Protein AF-0000000084460510 (afdb_homodimer)

Nearest PDB structures (foldseek):
  2a9s-assembly1_B  TM=9.096E-01  e=7.540E-16  Agrobacterium fabrum str. C58
  5kvk-assembly1_A-2  TM=9.241E-01  e=3.778E-15  Klebsiella pneumoniae 700603
  5v01-assembly1_B  TM=9.069E-01  e=2.448E-15  Klebsiella pneumoniae subsp. pneumoniae MGH 78578
  6mr3-assembly1_B-3  TM=9.399E-01  e=1.657E-13  Streptococcus mutans UA159
  6mr3-assembly2_C-2  TM=9.382E-01  e=2.259E-13  Streptococcus mutans UA159

Sequence (332 aa):
MNRIRDVLAYLKEHKLVLTTAESCTAGRIIHLLSKISGSGTCLDVGYVVYSEAAKKRLLGVKQKTIAYCGLTSEEVAREMVWGALRQSAANVVVATTGVAGPGAMDGIPQGTICFAWGFRMDKTPVIYSQTRHFPGNRSGVQTRGAEYALVHIPPFHQRCLHERSAMNRIRDVLAYLKEHKLVLTTAESCTAGRIIHLLSKISGSGTCLDVGYVVYSEAAKKRLLGVKQKTIAYCGLTSEEVAREMVWGALRQSAANVVVATTGVAGPGAMDGIPQGTICFAWGFRMDKTPVIYSQTRHFPGNRSGVQTRGAEYALVHIPPFHQRCLHERSA

Solvent-accessible surface area (backbone atoms only — not comparable to full-atom values): 16391 Å² total; per-residue (Å²): 132,61,62,65,57,54,39,52,51,50,30,60,75,68,72,37,25,36,27,39,32,22,26,50,35,26,23,41,43,58,26,62,50,59,61,40,77,80,35,62,83,31,38,38,37,30,42,19,32,57,26,74,68,38,33,31,72,71,21,59,36,51,67,67,53,35,71,73,58,32,75,60,21,44,69,47,10,43,34,33,24,52,23,48,48,72,73,42,91,37,40,29,27,40,13,36,21,38,30,33,42,81,57,61,52,96,84,39,54,49,16,33,35,13,25,15,40,28,34,61,46,97,85,60,68,48,74,49,68,47,77,48,77,37,80,70,54,33,58,49,18,21,51,53,49,24,50,51,59,50,61,46,44,61,62,52,51,52,48,51,53,52,60,64,74,93,132,61,63,66,58,54,40,53,51,48,31,60,74,68,70,36,27,35,26,37,33,22,26,49,37,26,24,42,44,59,26,62,50,59,61,38,79,78,36,63,84,32,38,37,38,29,42,17,33,57,25,72,68,37,33,32,73,71,21,59,36,50,68,66,53,35,72,74,58,33,74,59,20,44,71,46,11,43,34,34,24,52,24,48,47,72,73,42,91,39,40,30,29,42,15,36,20,40,30,33,40,82,56,60,53,96,83,37,54,47,16,34,35,13,26,16,41,29,35,60,48,96,87,58,68,48,73,49,69,47,76,50,78,35,81,71,54,34,57,49,19,22,51,53,50,24,51,52,60,50,61,45,44,62,62,53,51,52,48,51,52,51,60,64,74,93

InterPro domains:
  IPR008136 CinA, C-terminal [PF02464] (6-152)
  IPR008136 CinA, C-terminal [TIGR00199] (9-153)
  IPR036653 CinA-like, C-terminal [G3DSA:3.90.950.20] (2-154)
  IPR036653 CinA-like, C-terminal [SSF142433] (3-155)

Structure (mmCIF, N/CA/C/O backbone):
data_AF-0000000084460510-model_v1
#
loop_
_entity.id
_entity.type
_entity.pdbx_description
1 polymer 'CinA-like competence damage protein'
#
loop_
_atom_site.group_PDB
_atom_site.id
_atom_site.type_symbol
_atom_site.label_atom_id
_atom_site.label_alt_id
_atom_site.label_comp_id
_atom_site.label_asym_id
_atom_site.label_entity_id
_atom_site.label_seq_id
_atom_site.pdbx_PDB_ins_code
_atom_site.Cartn_x
_atom_site.Cartn_y
_atom_site.Cartn_z
_atom_site.occupancy
_atom_site.B_iso_or_equiv
_atom_site.auth_seq_id
_atom_site.auth_comp_id
_atom_site.auth_asym_id
_atom_site.auth_atom_id
_atom_site.pdbx_PDB_model_num
ATOM 1 N N . MET A 1 1 ? -9.664 -6.52 -24.25 1 48.19 1 MET A N 1
ATOM 2 C CA . MET A 1 1 ? -9.961 -6.965 -22.891 1 48.19 1 MET A CA 1
ATOM 3 C C . MET A 1 1 ? -8.859 -6.551 -21.922 1 48.19 1 MET A C 1
ATOM 5 O O . MET A 1 1 ? -7.676 -6.668 -22.234 1 48.19 1 MET A O 1
ATOM 9 N N . ASN A 1 2 ? -9.094 -5.625 -20.875 1 83.06 2 ASN A N 1
ATOM 10 C CA . ASN A 1 2 ? -8.07 -5.141 -19.953 1 83.06 2 ASN A CA 1
ATOM 11 C C . ASN A 1 2 ? -7.602 -6.238 -19.016 1 83.06 2 ASN A C 1
ATOM 13 O O . ASN A 1 2 ? -8.406 -6.848 -18.312 1 83.06 2 ASN A O 1
ATOM 17 N N . ARG A 1 3 ? -6.496 -6.719 -19.297 1 92.62 3 ARG A N 1
ATOM 18 C CA . ARG A 1 3 ? -5.883 -7.859 -18.609 1 92.62 3 ARG A CA 1
ATOM 19 C C . ARG A 1 3 ? -6.125 -7.793 -17.109 1 92.62 3 ARG A C 1
ATOM 21 O O . ARG A 1 3 ? -6.359 -8.82 -16.469 1 92.62 3 ARG A O 1
ATOM 28 N N . ILE A 1 4 ? -6.16 -6.746 -16.594 1 96.06 4 ILE A N 1
ATOM 29 C CA . ILE A 1 4 ? -6.359 -6.598 -15.164 1 96.06 4 ILE A CA 1
ATOM 30 C C . ILE A 1 4 ? -7.816 -6.891 -14.812 1 96.06 4 ILE A C 1
ATOM 32 O O . ILE A 1 4 ? -8.102 -7.48 -13.766 1 96.06 4 ILE A O 1
ATOM 36 N N . ARG A 1 5 ? -8.75 -6.504 -15.664 1 96.25 5 ARG A N 1
ATOM 37 C CA . ARG A 1 5 ? -10.164 -6.816 -15.461 1 96.25 5 ARG A CA 1
ATOM 38 C C . ARG A 1 5 ? -10.398 -8.32 -15.484 1 96.25 5 ARG A C 1
ATOM 40 O O . ARG A 1 5 ? -11.234 -8.836 -14.742 1 96.25 5 ARG A O 1
ATOM 47 N N . ASP A 1 6 ? -9.672 -8.914 -16.391 1 97.31 6 ASP A N 1
ATOM 48 C CA . ASP A 1 6 ? -9.773 -10.375 -16.453 1 97.31 6 ASP A CA 1
ATOM 49 C C . ASP A 1 6 ? -9.281 -11.016 -15.164 1 97.31 6 ASP A C 1
ATOM 51 O O . ASP A 1 6 ? -9.828 -12.023 -14.719 1 97.31 6 ASP A O 1
ATOM 55 N N . VAL A 1 7 ? -8.219 -10.469 -14.586 1 98.19 7 VAL A N 1
ATOM 56 C CA . VAL A 1 7 ? -7.695 -10.969 -13.32 1 98.19 7 VAL A CA 1
ATOM 57 C C . VAL A 1 7 ? -8.75 -10.812 -12.227 1 98.19 7 VAL A C 1
ATOM 59 O O . VAL A 1 7 ? -9 -11.734 -11.453 1 98.19 7 VAL A O 1
ATOM 62 N N . LEU A 1 8 ? -9.383 -9.656 -12.172 1 97.44 8 LEU A N 1
ATOM 63 C CA . LEU A 1 8 ? -10.422 -9.422 -11.172 1 97.44 8 LEU A CA 1
ATOM 64 C C . LEU A 1 8 ? -11.562 -10.414 -11.336 1 97.44 8 LEU A C 1
ATOM 66 O O . LEU A 1 8 ? -12.07 -10.953 -10.344 1 97.44 8 LEU A O 1
ATOM 70 N N . ALA A 1 9 ? -12 -10.617 -12.602 1 97.5 9 ALA A N 1
ATOM 71 C CA . ALA A 1 9 ? -13.062 -11.586 -12.867 1 97.5 9 ALA A CA 1
ATOM 72 C C . ALA A 1 9 ? -12.68 -12.977 -12.367 1 97.5 9 ALA A C 1
ATOM 74 O O . ALA A 1 9 ? -13.516 -13.688 -11.797 1 97.5 9 ALA A O 1
ATOM 75 N N . TYR A 1 10 ? -11.484 -13.352 -12.594 1 98.25 10 TYR A N 1
ATOM 76 C CA . TYR A 1 10 ? -10.992 -14.648 -12.141 1 98.25 10 TYR A CA 1
ATOM 77 C C . TYR A 1 10 ? -11.016 -14.742 -10.617 1 98.25 10 TYR A C 1
ATOM 79 O O . TYR A 1 10 ? -11.43 -15.758 -10.062 1 98.25 10 TYR A O 1
ATOM 87 N N . LEU A 1 11 ? -10.492 -13.68 -9.883 1 98.06 11 LEU A N 1
ATOM 88 C CA . LEU A 1 11 ? -10.5 -13.648 -8.43 1 98.06 11 LEU A CA 1
ATOM 89 C C . LEU A 1 11 ? -11.914 -13.836 -7.891 1 98.06 11 LEU A C 1
ATOM 91 O O . LEU A 1 11 ? 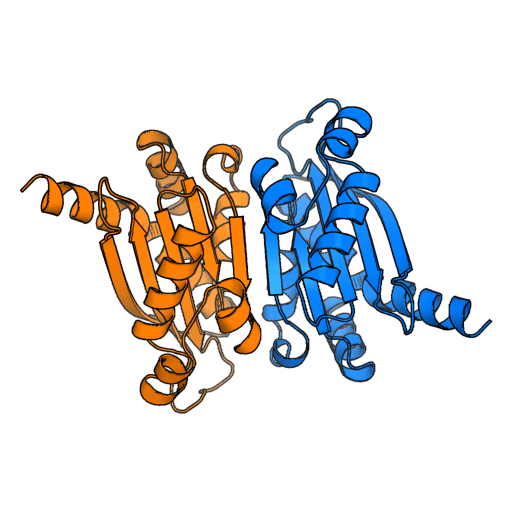-12.133 -14.609 -6.957 1 98.06 11 LEU A O 1
ATOM 95 N N . LYS A 1 12 ? -12.844 -13.172 -8.5 1 97.5 12 LYS A N 1
ATOM 96 C CA . LYS A 1 12 ? -14.234 -13.258 -8.078 1 97.5 12 LYS A CA 1
ATOM 97 C C . LYS A 1 12 ? -14.789 -14.664 -8.305 1 97.5 12 LYS A C 1
ATOM 99 O O . LYS A 1 12 ? -15.406 -15.242 -7.406 1 97.5 12 LYS A O 1
ATOM 104 N N . GLU A 1 13 ? -14.57 -15.117 -9.461 1 97.62 13 GLU A N 1
ATOM 105 C CA . GLU A 1 13 ? -15.078 -16.422 -9.852 1 97.62 13 GLU A CA 1
ATOM 106 C C . GLU A 1 13 ? -14.586 -17.516 -8.898 1 97.62 13 GLU A C 1
ATOM 108 O O . GLU A 1 13 ? -15.32 -18.453 -8.586 1 97.62 13 GLU A O 1
ATOM 113 N N . HIS A 1 14 ? -13.383 -17.391 -8.453 1 97.12 14 HIS A N 1
ATOM 114 C CA . HIS A 1 14 ? -12.773 -18.453 -7.66 1 97.12 14 HIS A CA 1
ATOM 115 C C . HIS A 1 14 ? -12.734 -18.094 -6.18 1 97.12 14 HIS A C 1
ATOM 117 O O . HIS A 1 14 ? -12.062 -18.75 -5.387 1 97.12 14 HIS A O 1
ATOM 123 N N . LYS A 1 15 ? -13.367 -16.953 -5.773 1 96.31 15 LYS A N 1
ATOM 124 C CA . LYS A 1 15 ? -13.5 -16.5 -4.395 1 96.31 15 LYS A CA 1
ATOM 125 C C . LYS A 1 15 ? -12.141 -16.281 -3.748 1 96.31 15 LYS A C 1
ATOM 127 O O . LYS A 1 15 ? -11.906 -16.734 -2.621 1 96.31 15 LYS A O 1
ATOM 132 N N . LEU A 1 16 ? -11.281 -15.766 -4.578 1 97 16 LEU A N 1
ATOM 133 C CA . LEU A 1 16 ? -9.953 -15.445 -4.082 1 97 16 LEU A CA 1
ATOM 134 C C . LEU A 1 16 ? -9.922 -14.039 -3.482 1 97 16 LEU A C 1
ATOM 136 O O . LEU A 1 16 ? -10.484 -13.102 -4.062 1 97 16 LEU A O 1
ATOM 140 N N . VAL A 1 17 ? -9.359 -13.953 -2.314 1 97 17 VAL A N 1
ATOM 141 C CA . VAL A 1 17 ? -9.125 -12.68 -1.647 1 97 17 VAL A CA 1
ATOM 142 C C . VAL A 1 17 ? -7.625 -12.383 -1.62 1 97 17 VAL A C 1
ATOM 144 O O . VAL A 1 17 ? -6.844 -13.133 -1.034 1 97 17 VAL A O 1
ATOM 147 N N . LEU A 1 18 ? -7.332 -11.219 -2.186 1 97.81 18 LEU A N 1
ATOM 148 C CA . LEU A 1 18 ? -5.934 -10.922 -2.475 1 97.81 18 LEU A CA 1
ATOM 149 C C . LEU A 1 18 ? -5.348 -9.992 -1.413 1 97.81 18 LEU A C 1
ATOM 151 O O . LEU A 1 18 ? -5.973 -9 -1.031 1 97.81 18 LEU A O 1
ATOM 155 N N . THR A 1 19 ? -4.234 -10.383 -0.93 1 98 19 THR A N 1
ATOM 156 C CA . THR A 1 19 ? -3.309 -9.508 -0.224 1 98 19 THR A CA 1
ATOM 157 C C . THR A 1 19 ? -2.021 -9.32 -1.022 1 98 19 THR A C 1
ATOM 159 O O . THR A 1 19 ? -1.532 -10.266 -1.646 1 98 19 THR A O 1
ATOM 162 N N . THR A 1 20 ? -1.499 -8.102 -1.029 1 98.44 20 THR A N 1
ATOM 163 C CA . THR A 1 20 ? -0.235 -7.848 -1.713 1 98.44 20 THR A CA 1
ATOM 164 C C . THR A 1 20 ? 0.861 -7.5 -0.71 1 98.44 20 THR A C 1
ATOM 166 O O . THR A 1 20 ? 0.586 -6.918 0.341 1 98.44 20 THR A O 1
ATOM 169 N N . ALA A 1 21 ? 2.029 -7.934 -0.996 1 98.62 21 ALA A N 1
ATOM 170 C CA . ALA A 1 21 ? 3.258 -7.535 -0.312 1 98.62 21 ALA A CA 1
ATOM 171 C C . ALA A 1 21 ? 4.238 -6.879 -1.281 1 98.62 21 ALA A C 1
ATOM 173 O O . ALA A 1 21 ? 4.945 -7.566 -2.02 1 98.62 21 ALA A O 1
ATOM 174 N N . GLU A 1 22 ? 4.301 -5.586 -1.217 1 98.56 22 GLU A N 1
ATOM 175 C CA . GLU A 1 22 ? 4.996 -4.836 -2.258 1 98.56 22 GLU A CA 1
ATOM 176 C C . GLU A 1 22 ? 6.195 -4.082 -1.688 1 98.56 22 GLU A C 1
ATOM 178 O O . GLU A 1 22 ? 6.07 -3.375 -0.685 1 98.56 22 GLU A O 1
ATOM 183 N N . SER A 1 23 ? 7.344 -4.219 -2.326 1 97.5 23 SER A N 1
ATOM 184 C CA . SER A 1 23 ? 8.492 -3.361 -2.039 1 97.5 23 SER A CA 1
ATOM 185 C C . SER A 1 23 ? 8.773 -2.408 -3.195 1 97.5 23 SER A C 1
ATOM 187 O O . SER A 1 23 ? 8.211 -1.309 -3.25 1 97.5 23 SER A O 1
ATOM 189 N N . CYS A 1 24 ? 9.227 -2.902 -4.332 1 95.94 24 CYS A N 1
ATOM 190 C CA . CYS A 1 24 ? 9.656 -2.064 -5.445 1 95.94 24 CYS A CA 1
ATOM 191 C C . CYS A 1 24 ? 8.461 -1.511 -6.207 1 95.94 24 CYS A C 1
ATOM 193 O O . CYS A 1 24 ? 8.531 -0.426 -6.789 1 95.94 24 CYS A O 1
ATOM 195 N N . THR A 1 25 ? 7.359 -2.252 -6.246 1 97.62 25 THR A N 1
ATOM 196 C CA . THR A 1 25 ? 6.168 -1.771 -6.938 1 97.62 25 THR A CA 1
ATOM 197 C C . THR A 1 25 ? 5.43 -0.74 -6.09 1 97.62 25 THR A C 1
ATOM 199 O O . THR A 1 25 ? 4.641 0.052 -6.609 1 97.62 25 THR A O 1
ATOM 202 N N . ALA A 1 26 ? 5.633 -0.791 -4.84 1 97.25 26 ALA A N 1
ATOM 203 C CA . ALA A 1 26 ? 5.281 0.257 -3.885 1 97.25 26 ALA A CA 1
ATOM 204 C C . ALA A 1 26 ? 3.811 0.646 -4.012 1 97.25 26 ALA A C 1
ATOM 206 O O . ALA A 1 26 ? 3.486 1.822 -4.188 1 97.25 26 ALA A O 1
ATOM 207 N N . GLY A 1 27 ? 2.916 -0.329 -3.848 1 97.94 27 GLY A N 1
ATOM 208 C CA . GLY A 1 27 ? 1.489 -0.05 -3.797 1 97.94 27 GLY A CA 1
ATOM 209 C C . GLY A 1 27 ? 0.822 -0.1 -5.156 1 97.94 27 GLY A C 1
ATOM 210 O O . GLY A 1 27 ? -0.407 -0.074 -5.254 1 97.94 27 GLY A O 1
ATOM 211 N N . ARG A 1 28 ? 1.592 -0.236 -6.238 1 97.94 28 ARG A N 1
ATOM 212 C CA . ARG A 1 28 ? 1.053 -0.183 -7.594 1 97.94 28 ARG A CA 1
ATOM 213 C C . ARG A 1 28 ? 0.18 -1.399 -7.883 1 97.94 28 ARG A C 1
ATOM 215 O O . ARG A 1 28 ? -0.807 -1.302 -8.617 1 97.94 28 ARG A O 1
ATOM 222 N N . ILE A 1 29 ? 0.484 -2.537 -7.355 1 98.38 29 ILE A N 1
ATOM 223 C CA . ILE A 1 29 ? -0.277 -3.754 -7.621 1 98.38 29 ILE A CA 1
ATOM 224 C C . ILE A 1 29 ? -1.698 -3.6 -7.086 1 98.38 29 ILE A C 1
ATOM 226 O O . ILE A 1 29 ? -2.668 -3.684 -7.844 1 98.38 29 ILE A O 1
ATOM 230 N N . ILE A 1 30 ? -1.78 -3.336 -5.809 1 97.75 30 ILE A N 1
ATOM 231 C CA . ILE A 1 30 ? -3.098 -3.256 -5.188 1 97.75 30 ILE A CA 1
ATOM 232 C C . ILE A 1 30 ? -3.875 -2.08 -5.777 1 97.75 30 ILE A C 1
ATOM 234 O O . ILE A 1 30 ? -5.094 -2.16 -5.953 1 97.75 30 ILE A O 1
ATOM 238 N N . HIS A 1 31 ? -3.18 -1.039 -6.113 1 97.44 31 HIS A N 1
ATOM 239 C CA . HIS A 1 31 ? -3.834 0.13 -6.688 1 97.44 31 HIS A CA 1
ATOM 240 C C . HIS A 1 31 ? -4.445 -0.194 -8.047 1 97.44 31 HIS A C 1
ATOM 242 O O . HIS A 1 31 ? -5.551 0.256 -8.359 1 97.44 31 HIS A O 1
ATOM 248 N N . LEU A 1 32 ? -3.729 -0.915 -8.875 1 96.69 32 LEU A N 1
ATOM 249 C CA . LEU A 1 32 ? -4.219 -1.271 -10.203 1 96.69 32 LEU A CA 1
ATOM 250 C C . LEU A 1 32 ? -5.551 -2.004 -10.109 1 96.69 32 LEU A C 1
ATOM 252 O O . LEU A 1 32 ? -6.465 -1.74 -10.898 1 96.69 32 LEU A O 1
ATOM 256 N N . LEU A 1 33 ? -5.668 -2.879 -9.211 1 95.94 33 LEU A N 1
ATOM 257 C CA . LEU A 1 33 ? -6.922 -3.609 -9.047 1 95.94 33 LEU A CA 1
ATOM 258 C C . LEU A 1 33 ? -8 -2.707 -8.461 1 95.94 33 LEU A C 1
ATOM 260 O O . LEU A 1 33 ? -9.164 -2.785 -8.859 1 95.94 33 LEU A O 1
ATOM 264 N N . SER A 1 34 ? -7.609 -1.878 -7.52 1 95 34 SER A N 1
ATOM 265 C CA . SER A 1 34 ? -8.555 -1.024 -6.809 1 95 34 SER A CA 1
ATOM 266 C C . SER A 1 34 ? -9.219 -0.027 -7.754 1 95 34 SER A C 1
ATOM 268 O O . SER A 1 34 ? -10.281 0.508 -7.449 1 95 34 SER A O 1
ATOM 270 N N . LYS A 1 35 ? -8.578 0.262 -8.859 1 94.38 35 LYS A N 1
ATOM 271 C CA . LYS A 1 35 ? -9.125 1.192 -9.844 1 94.38 35 LYS A CA 1
ATOM 272 C C . LYS A 1 35 ? -10.406 0.643 -10.469 1 94.38 35 LYS A C 1
ATOM 274 O O . LYS A 1 35 ? -11.18 1.391 -11.07 1 94.38 35 LYS A O 1
ATOM 279 N N . ILE A 1 36 ? -10.539 -0.628 -10.383 1 93.56 36 ILE A N 1
ATOM 280 C CA . ILE A 1 36 ? -11.695 -1.273 -11 1 93.56 36 ILE A CA 1
ATOM 281 C C . ILE A 1 36 ? -12.836 -1.368 -9.984 1 93.56 36 ILE A C 1
ATOM 283 O O . ILE A 1 36 ? -12.664 -1.935 -8.906 1 93.56 36 ILE A O 1
ATOM 287 N N . SER A 1 37 ? -13.977 -0.878 -10.406 1 89.12 37 SER A N 1
ATOM 288 C CA . SER A 1 37 ? -15.148 -0.951 -9.539 1 89.12 37 SER A CA 1
ATOM 289 C C . SER A 1 37 ? -15.492 -2.396 -9.203 1 89.12 37 SER A C 1
ATOM 291 O O . SER A 1 37 ? -15.445 -3.273 -10.062 1 89.12 37 SER A O 1
ATOM 293 N N . GLY A 1 38 ? -15.773 -2.605 -7.891 1 88.19 38 GLY A N 1
ATOM 294 C CA . GLY A 1 38 ? -16.156 -3.941 -7.465 1 88.19 38 GLY A CA 1
ATOM 295 C C . GLY A 1 38 ? -14.992 -4.762 -6.945 1 88.19 38 GLY A C 1
ATOM 296 O O . GLY A 1 38 ? -15.18 -5.887 -6.48 1 88.19 38 GLY A O 1
ATOM 297 N N . SER A 1 39 ? -13.797 -4.223 -6.973 1 92.56 39 SER A N 1
ATOM 298 C CA . SER A 1 39 ? -12.609 -4.949 -6.547 1 92.56 39 SER A CA 1
ATOM 299 C C . SER A 1 39 ? -12.578 -5.117 -5.031 1 92.56 39 SER A C 1
ATOM 301 O O . SER A 1 39 ? -11.805 -5.926 -4.508 1 92.56 39 SER A O 1
ATOM 303 N N . GLY A 1 40 ? -13.352 -4.461 -4.332 1 89.62 40 GLY A N 1
ATOM 304 C CA . GLY A 1 40 ? -13.328 -4.445 -2.879 1 89.62 40 GLY A CA 1
ATOM 305 C C . GLY A 1 40 ? -13.555 -5.812 -2.26 1 89.62 40 GLY A C 1
ATOM 306 O O . GLY A 1 40 ? -13 -6.125 -1.204 1 89.62 40 GLY A O 1
ATOM 307 N N . THR A 1 41 ? -14.344 -6.613 -2.895 1 90 41 THR A N 1
ATOM 308 C CA . THR A 1 41 ? -14.672 -7.926 -2.352 1 90 41 THR A CA 1
ATOM 309 C C . THR A 1 41 ? -13.484 -8.875 -2.475 1 90 41 THR A C 1
ATOM 311 O O . THR A 1 41 ? -13.461 -9.93 -1.837 1 90 41 THR A O 1
ATOM 314 N N . CYS A 1 42 ? -12.5 -8.453 -3.281 1 95.38 42 CYS A N 1
ATOM 315 C CA . CYS A 1 42 ? -11.398 -9.367 -3.561 1 95.38 42 CYS A CA 1
ATOM 316 C C . CYS A 1 42 ? -10.102 -8.859 -2.938 1 95.38 42 CYS A C 1
ATOM 318 O O . CYS A 1 42 ? -9.055 -9.484 -3.084 1 95.38 42 CYS A O 1
ATOM 320 N N . LEU A 1 43 ? -10.188 -7.75 -2.281 1 95.75 43 LEU A N 1
ATOM 321 C CA . LEU A 1 43 ? -8.984 -7.164 -1.708 1 95.75 43 LEU A CA 1
ATOM 322 C C . LEU A 1 43 ? -9.07 -7.125 -0.186 1 95.75 43 LEU A C 1
ATOM 324 O O . LEU A 1 43 ? -10.102 -6.75 0.374 1 95.75 43 LEU A O 1
ATOM 328 N N . ASP A 1 44 ? -8.031 -7.555 0.422 1 94.88 44 ASP A N 1
ATOM 329 C CA . ASP A 1 44 ? -7.945 -7.473 1.877 1 94.88 44 ASP A CA 1
ATOM 330 C C . ASP A 1 44 ? -6.973 -6.379 2.312 1 94.88 44 ASP A C 1
ATOM 332 O O . ASP A 1 44 ? -7.391 -5.266 2.633 1 94.88 44 ASP A O 1
ATOM 336 N N . VAL A 1 45 ? -5.715 -6.676 2.111 1 96.25 45 VAL A N 1
ATOM 337 C CA . VAL A 1 45 ? -4.699 -5.734 2.568 1 96.25 45 VAL A CA 1
ATOM 338 C C . VAL A 1 45 ? -3.559 -5.672 1.553 1 96.25 45 VAL A C 1
ATOM 340 O O . VAL A 1 45 ? -3.33 -6.629 0.808 1 96.25 45 VAL A O 1
ATOM 343 N N . GLY A 1 46 ? -2.979 -4.492 1.457 1 97.06 46 GLY A N 1
ATOM 344 C CA . GLY A 1 46 ? -1.688 -4.32 0.812 1 97.06 46 GLY A CA 1
ATOM 345 C C . GLY A 1 46 ? -0.601 -3.857 1.765 1 97.06 46 GLY A C 1
ATOM 346 O O . GLY A 1 46 ? -0.721 -2.799 2.385 1 97.06 46 GLY A O 1
ATOM 347 N N . TYR A 1 47 ? 0.409 -4.641 1.896 1 97.5 47 TYR A N 1
ATOM 348 C CA . TYR A 1 47 ? 1.6 -4.254 2.643 1 97.5 47 TYR A CA 1
ATOM 349 C C . TYR A 1 47 ? 2.65 -3.648 1.718 1 97.5 47 TYR A C 1
ATOM 351 O O . TYR A 1 47 ? 3.305 -4.367 0.96 1 97.5 47 TYR A O 1
ATOM 359 N N . VAL A 1 48 ? 2.809 -2.389 1.843 1 97.5 48 VAL A N 1
ATOM 360 C CA . VAL A 1 48 ? 3.924 -1.779 1.126 1 97.5 48 VAL A CA 1
ATOM 361 C C . VAL A 1 48 ? 5.129 -1.657 2.053 1 97.5 48 VAL A C 1
ATOM 363 O O . VAL A 1 48 ? 5.262 -0.673 2.785 1 97.5 48 VAL A O 1
ATOM 366 N N . VAL A 1 49 ? 5.98 -2.613 2.012 1 96.69 49 VAL A N 1
ATOM 367 C CA . VAL A 1 49 ? 7.141 -2.688 2.896 1 96.69 49 VAL A CA 1
ATOM 368 C C . VAL A 1 49 ? 8.375 -2.143 2.178 1 96.69 49 VAL A C 1
ATOM 370 O O . VAL A 1 49 ? 9.258 -2.906 1.778 1 96.69 49 VAL A O 1
ATOM 373 N N . TYR A 1 50 ? 8.57 -0.881 2.203 1 90.19 50 TYR A N 1
ATOM 374 C CA . TYR A 1 50 ? 9.562 -0.214 1.368 1 90.19 50 TYR A CA 1
ATOM 375 C C . TYR A 1 50 ? 10.945 -0.26 2.016 1 90.19 50 TYR A C 1
ATOM 377 O O . TYR A 1 50 ? 11.961 -0.1 1.337 1 90.19 50 TYR A O 1
ATOM 385 N N . SER A 1 51 ? 11.016 -0.499 3.268 1 90 51 SER A N 1
ATOM 386 C CA . SER A 1 51 ? 12.297 -0.591 3.959 1 90 51 SER A CA 1
ATOM 387 C C . SER A 1 51 ? 12.602 -2.027 4.371 1 90 51 SER A C 1
ATOM 389 O O . SER A 1 51 ? 11.688 -2.832 4.559 1 90 51 SER A O 1
ATOM 391 N N . GLU A 1 52 ? 13.898 -2.248 4.516 1 92.69 52 GLU A N 1
ATOM 392 C CA . GLU A 1 52 ? 14.328 -3.541 5.039 1 92.69 52 GLU A CA 1
ATOM 393 C C . GLU A 1 52 ? 13.734 -3.807 6.414 1 92.69 52 GLU A C 1
ATOM 395 O O . GLU A 1 52 ? 13.281 -4.918 6.699 1 92.69 52 GLU A O 1
ATOM 400 N N . ALA A 1 53 ? 13.758 -2.809 7.227 1 93.38 53 ALA A N 1
ATOM 401 C CA . ALA A 1 53 ? 13.219 -2.922 8.578 1 93.38 53 ALA A CA 1
ATOM 402 C C . ALA A 1 53 ? 11.734 -3.285 8.547 1 93.38 53 ALA A C 1
ATOM 404 O O . ALA A 1 53 ? 11.266 -4.09 9.352 1 93.38 53 ALA A O 1
ATOM 405 N N . ALA A 1 54 ? 11 -2.723 7.664 1 93.94 54 ALA A N 1
ATOM 406 C CA . ALA A 1 54 ? 9.57 -2.996 7.555 1 93.94 54 ALA A CA 1
ATOM 407 C C . ALA A 1 54 ? 9.32 -4.438 7.121 1 93.94 54 ALA A C 1
ATOM 409 O O . ALA A 1 54 ? 8.391 -5.086 7.605 1 93.94 54 ALA A O 1
ATOM 410 N N . LYS A 1 55 ? 10.156 -4.957 6.16 1 96.25 55 LYS A N 1
ATOM 411 C CA . LYS A 1 55 ? 10.016 -6.34 5.707 1 96.25 55 LYS A CA 1
ATOM 412 C C . LYS A 1 55 ? 10.156 -7.312 6.875 1 96.25 55 LYS A C 1
ATOM 414 O O . LYS A 1 55 ? 9.406 -8.281 6.973 1 96.25 55 LYS A O 1
ATOM 419 N N . LYS A 1 56 ? 11.102 -6.996 7.688 1 97 56 LYS A N 1
ATOM 420 C CA . LYS A 1 56 ? 11.367 -7.859 8.836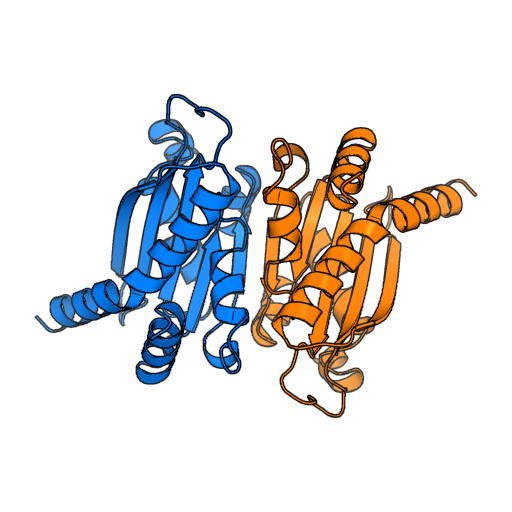 1 97 56 LYS A CA 1
ATOM 421 C C . LYS A 1 56 ? 10.25 -7.734 9.875 1 97 56 LYS A C 1
ATOM 423 O O . LYS A 1 56 ? 9.719 -8.742 10.344 1 97 56 LYS A O 1
ATOM 428 N N . ARG A 1 57 ? 9.898 -6.559 10.188 1 94.44 57 ARG A N 1
ATOM 429 C CA . ARG A 1 57 ? 8.945 -6.277 11.266 1 94.44 57 ARG A CA 1
ATOM 430 C C . ARG A 1 57 ? 7.547 -6.746 10.891 1 94.44 57 ARG A C 1
ATOM 432 O O . ARG A 1 57 ? 6.848 -7.344 11.711 1 94.44 57 ARG A O 1
ATOM 439 N N . LEU A 1 58 ? 7.168 -6.582 9.719 1 94.75 58 LEU A N 1
ATOM 440 C CA . LEU A 1 58 ? 5.766 -6.793 9.367 1 94.75 58 LEU A CA 1
ATOM 441 C C . LEU A 1 58 ? 5.566 -8.164 8.727 1 94.75 58 LEU A C 1
ATOM 443 O O . LEU A 1 58 ? 4.516 -8.789 8.898 1 94.75 58 LEU A O 1
ATOM 447 N N . LEU A 1 59 ? 6.547 -8.555 7.98 1 97.06 59 LEU A N 1
ATOM 448 C CA . LEU A 1 59 ? 6.312 -9.766 7.199 1 97.06 59 LEU A CA 1
ATOM 449 C C . LEU A 1 59 ? 7.203 -10.906 7.676 1 97.06 59 LEU A C 1
ATOM 451 O O . LEU A 1 59 ? 7.09 -12.031 7.188 1 97.06 59 LEU A O 1
ATOM 455 N N . GLY A 1 60 ? 8.094 -10.625 8.594 1 97.75 60 GLY A N 1
ATOM 456 C CA . GLY A 1 60 ? 8.914 -11.672 9.188 1 97.75 60 GLY A CA 1
ATOM 457 C C . GLY A 1 60 ? 10.047 -12.125 8.281 1 97.75 60 GLY A C 1
ATOM 458 O O . GLY A 1 60 ? 10.516 -13.258 8.391 1 97.75 60 GLY A O 1
ATOM 459 N N . VAL A 1 61 ? 10.438 -11.32 7.375 1 98.44 61 VAL A N 1
ATOM 460 C CA . VAL A 1 61 ? 11.586 -11.648 6.539 1 98.44 61 VAL A CA 1
ATOM 461 C C . VAL A 1 61 ? 12.836 -11.797 7.41 1 98.44 61 VAL A C 1
ATOM 463 O O . VAL A 1 61 ? 13.125 -10.93 8.234 1 98.44 61 VAL A O 1
ATOM 466 N N . LYS A 1 62 ? 13.508 -12.836 7.195 1 98.56 62 LYS A N 1
ATOM 467 C CA . LYS A 1 62 ? 14.648 -13.148 8.062 1 98.56 62 LYS A CA 1
ATOM 468 C C . LYS A 1 62 ? 15.883 -12.352 7.652 1 98.56 62 LYS A C 1
ATOM 470 O O . LYS A 1 62 ? 16.188 -12.234 6.465 1 98.56 62 LYS A O 1
ATOM 475 N N . GLN A 1 63 ? 16.562 -11.898 8.672 1 98 63 GLN A N 1
ATOM 476 C CA . GLN A 1 63 ? 17.828 -11.195 8.43 1 98 63 GLN A CA 1
ATOM 477 C C . GLN A 1 63 ? 18.812 -12.086 7.672 1 98 63 GLN A C 1
ATOM 479 O O . GLN A 1 63 ? 19.547 -11.602 6.816 1 98 63 GLN A O 1
ATOM 484 N N . LYS A 1 64 ? 18.875 -13.328 8.094 1 98.31 64 LYS A N 1
ATOM 485 C CA . LYS A 1 64 ? 19.797 -14.273 7.469 1 98.31 64 LYS A CA 1
ATOM 486 C C . LYS A 1 64 ? 19.5 -14.406 5.977 1 98.31 64 LYS A C 1
ATOM 488 O O . LYS A 1 64 ? 20.422 -14.555 5.172 1 98.31 64 LYS A O 1
ATOM 493 N N . THR A 1 65 ? 18.25 -14.422 5.59 1 98.44 65 THR A N 1
ATOM 494 C CA . THR A 1 65 ? 17.859 -14.516 4.184 1 98.44 65 THR A CA 1
ATOM 495 C C . THR A 1 65 ? 18.359 -13.305 3.404 1 98.44 65 THR A C 1
ATOM 497 O O . THR A 1 65 ? 18.906 -13.438 2.311 1 98.44 65 THR A O 1
ATOM 500 N N . ILE A 1 66 ? 18.172 -12.141 3.955 1 97.5 66 ILE A N 1
ATOM 501 C CA . ILE A 1 66 ? 18.625 -10.906 3.312 1 97.5 66 ILE A CA 1
ATOM 502 C C . ILE A 1 66 ? 20.156 -10.922 3.186 1 97.5 66 ILE A C 1
ATOM 504 O O . ILE A 1 66 ? 20.703 -10.57 2.139 1 97.5 66 ILE A O 1
ATOM 508 N N . ALA A 1 67 ? 20.781 -11.352 4.258 1 97.12 67 ALA A N 1
ATOM 509 C CA . ALA A 1 67 ? 22.234 -11.367 4.281 1 97.12 67 ALA A CA 1
ATOM 510 C C . ALA A 1 67 ? 22.797 -12.312 3.225 1 97.12 67 ALA A C 1
ATOM 512 O O . ALA A 1 67 ? 23.781 -12 2.562 1 97.12 67 ALA A O 1
ATOM 513 N N . TYR A 1 68 ? 22.172 -13.422 3.037 1 97.81 68 TYR A N 1
ATOM 514 C CA . TYR A 1 68 ? 22.719 -14.469 2.184 1 97.81 68 TYR A CA 1
ATOM 515 C C . TYR A 1 68 ? 22.234 -14.32 0.749 1 97.81 68 TYR A C 1
ATOM 517 O O . TYR A 1 68 ? 22.984 -14.57 -0.198 1 97.81 68 TYR A O 1
ATOM 525 N N . CYS A 1 69 ? 21.016 -13.906 0.553 1 97.94 69 CYS A N 1
ATOM 526 C CA . CYS A 1 69 ? 20.406 -13.938 -0.775 1 97.94 69 CYS A CA 1
ATOM 527 C C . CYS A 1 69 ? 20.266 -12.523 -1.34 1 97.94 69 CYS A C 1
ATOM 529 O O . CYS A 1 69 ? 20.062 -12.352 -2.541 1 97.94 69 CYS A O 1
ATOM 531 N N . GLY A 1 70 ? 20.406 -11.492 -0.411 1 96.44 70 GLY A N 1
ATOM 532 C CA . GLY A 1 70 ? 20.172 -10.125 -0.838 1 96.44 70 GLY A CA 1
ATOM 533 C C . GLY A 1 70 ? 18.719 -9.711 -0.722 1 96.44 70 GLY A C 1
ATOM 534 O O . GLY A 1 70 ? 17.828 -10.562 -0.734 1 96.44 70 GLY A O 1
ATOM 535 N N . LEU A 1 71 ? 18.516 -8.414 -0.746 1 95.44 71 LEU A N 1
ATOM 536 C CA . LEU A 1 71 ? 17.172 -7.855 -0.599 1 95.44 71 LEU A CA 1
ATOM 537 C C . LEU A 1 71 ? 16.312 -8.18 -1.812 1 95.44 71 LEU A C 1
ATOM 539 O O . LEU A 1 71 ? 15.094 -8.352 -1.688 1 95.44 71 LEU A O 1
ATOM 543 N N . THR A 1 72 ? 16.938 -8.18 -2.959 1 97.44 72 THR A N 1
ATOM 544 C CA . THR A 1 72 ? 16.281 -8.531 -4.211 1 97.44 72 THR A CA 1
ATOM 545 C C . THR A 1 72 ? 16.547 -9.984 -4.574 1 97.44 72 THR A C 1
ATOM 547 O O . THR A 1 72 ? 17.516 -10.289 -5.273 1 97.44 72 THR A O 1
ATOM 550 N N . SER A 1 73 ? 15.664 -10.828 -4.121 1 98.5 73 SER A N 1
ATOM 551 C CA . SER A 1 73 ? 15.781 -12.258 -4.363 1 98.5 73 SER A CA 1
ATOM 552 C C . SER A 1 73 ? 14.422 -12.953 -4.277 1 98.5 73 SER A C 1
ATOM 554 O O . SER A 1 73 ? 13.492 -12.43 -3.656 1 98.5 73 SER A O 1
ATOM 556 N N . GLU A 1 74 ? 14.359 -14.078 -4.918 1 98.81 74 GLU A N 1
ATOM 557 C CA . GLU A 1 74 ? 13.141 -14.875 -4.824 1 98.81 74 GLU A CA 1
ATOM 558 C C . GLU A 1 74 ? 12.914 -15.367 -3.396 1 98.81 74 GLU A C 1
ATOM 560 O O . GLU A 1 74 ? 11.766 -15.492 -2.951 1 98.81 74 GLU A O 1
ATOM 565 N N . GLU A 1 75 ? 14 -15.68 -2.662 1 98.81 75 GLU A N 1
ATOM 566 C CA . GLU A 1 75 ? 13.898 -16.125 -1.275 1 98.81 75 GLU A CA 1
ATOM 567 C C . GLU A 1 75 ? 13.227 -15.07 -0.403 1 98.81 75 GLU A C 1
ATOM 569 O O . GLU A 1 75 ? 12.352 -15.391 0.402 1 98.81 75 GLU A O 1
ATOM 574 N N . VAL A 1 76 ? 13.594 -13.828 -0.611 1 98.75 76 VAL A N 1
ATOM 575 C CA . VAL A 1 76 ? 12.992 -12.734 0.136 1 98.75 76 VAL A CA 1
ATOM 576 C C . VAL A 1 76 ? 11.523 -12.578 -0.26 1 98.75 76 VAL A C 1
ATOM 578 O O . VAL A 1 76 ? 10.656 -12.445 0.603 1 98.75 76 VAL A O 1
ATOM 581 N N . ALA A 1 77 ? 11.258 -12.664 -1.521 1 98.81 77 ALA A N 1
ATOM 582 C CA . ALA A 1 77 ? 9.875 -12.562 -1.989 1 98.81 77 ALA A CA 1
ATOM 583 C C . ALA A 1 77 ? 9.008 -13.664 -1.385 1 98.81 77 ALA A C 1
ATOM 585 O O . ALA A 1 77 ? 7.871 -13.414 -0.981 1 98.81 77 ALA A O 1
ATOM 586 N N . ARG A 1 78 ? 9.547 -14.867 -1.325 1 98.75 78 ARG A N 1
ATOM 587 C CA . ARG A 1 78 ? 8.812 -15.992 -0.762 1 98.75 78 ARG A CA 1
ATOM 588 C C . ARG A 1 78 ? 8.523 -15.773 0.718 1 98.75 78 ARG A C 1
ATOM 590 O O . ARG A 1 78 ? 7.422 -16.078 1.189 1 98.75 78 ARG A O 1
ATOM 597 N N . GLU A 1 79 ? 9.508 -15.281 1.413 1 98.69 79 GLU A N 1
ATOM 598 C CA . GLU A 1 79 ? 9.289 -14.992 2.828 1 98.69 79 GLU A CA 1
ATOM 599 C C . GLU A 1 79 ? 8.25 -13.898 3.016 1 98.69 79 GLU A C 1
ATOM 601 O O . GLU A 1 79 ? 7.484 -13.914 3.982 1 98.69 79 GLU A O 1
ATOM 606 N N . MET A 1 80 ? 8.234 -12.938 2.08 1 98.62 80 MET A N 1
ATOM 607 C CA . MET A 1 80 ? 7.211 -11.898 2.129 1 98.62 80 MET A CA 1
ATOM 608 C C . MET A 1 80 ? 5.82 -12.492 1.958 1 98.62 80 MET A C 1
ATOM 610 O O . MET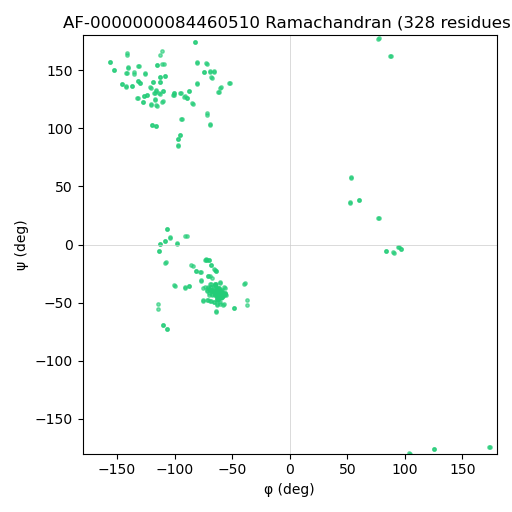 A 1 80 ? 4.887 -12.109 2.666 1 98.62 80 MET A O 1
ATOM 614 N N . VAL A 1 81 ? 5.695 -13.422 1.073 1 98.44 81 VAL A N 1
ATOM 615 C CA . VAL A 1 81 ? 4.422 -14.102 0.858 1 98.44 81 VAL A CA 1
ATOM 616 C C . VAL A 1 81 ? 4.012 -14.844 2.125 1 98.44 81 VAL A C 1
ATOM 618 O O . VAL A 1 81 ? 2.867 -14.742 2.572 1 98.44 81 VAL A O 1
ATOM 621 N N . TRP A 1 82 ? 4.938 -15.555 2.656 1 96.88 82 TRP A N 1
ATOM 622 C CA . TRP A 1 82 ? 4.664 -16.328 3.865 1 96.88 82 TRP A CA 1
ATOM 623 C C . TRP A 1 82 ? 4.168 -15.414 4.984 1 96.88 82 TRP A C 1
ATOM 625 O O . TRP A 1 82 ? 3.178 -15.727 5.652 1 96.88 82 TRP A O 1
ATOM 635 N N . GLY A 1 83 ? 4.895 -14.375 5.238 1 96.62 83 GLY A N 1
ATOM 636 C CA . GLY A 1 83 ? 4.5 -13.414 6.258 1 96.62 83 GLY A CA 1
ATOM 637 C C . GLY A 1 83 ? 3.127 -12.812 6.02 1 96.62 83 GLY A C 1
ATOM 638 O O . GLY A 1 83 ? 2.33 -12.688 6.953 1 96.62 83 GLY A O 1
ATOM 639 N N . ALA A 1 84 ? 2.844 -12.461 4.75 1 96.81 84 ALA A N 1
ATOM 640 C CA . ALA A 1 84 ? 1.57 -11.836 4.406 1 96.81 84 ALA A CA 1
ATOM 641 C C . ALA A 1 84 ? 0.415 -12.82 4.566 1 96.81 84 ALA A C 1
ATOM 643 O O . ALA A 1 84 ? -0.674 -12.445 5.008 1 96.81 84 ALA A O 1
ATOM 644 N N . LEU A 1 85 ? 0.637 -14.07 4.176 1 94.31 85 LEU A N 1
ATOM 645 C CA . LEU A 1 85 ? -0.394 -15.094 4.344 1 94.31 85 LEU A CA 1
ATOM 646 C C . LEU A 1 85 ? -0.729 -15.289 5.82 1 94.31 85 LEU A C 1
ATOM 648 O O . LEU A 1 85 ? -1.895 -15.469 6.176 1 94.31 85 LEU A O 1
ATOM 652 N N . ARG A 1 86 ? 0.246 -15.219 6.633 1 90.44 86 ARG A N 1
ATOM 653 C CA . ARG A 1 86 ? 0.066 -15.453 8.062 1 90.44 86 ARG A CA 1
ATOM 654 C C . ARG A 1 86 ? -0.694 -14.305 8.711 1 90.44 86 ARG A C 1
ATOM 656 O O . ARG A 1 86 ? -1.408 -14.508 9.695 1 90.44 86 ARG A O 1
ATOM 663 N N . GLN A 1 87 ? -0.579 -13.172 8.141 1 88.31 87 GLN A N 1
ATOM 664 C CA . GLN A 1 87 ? -1.114 -11.977 8.789 1 88.31 87 GLN A CA 1
ATOM 665 C C . GLN A 1 87 ? -2.383 -11.5 8.086 1 88.31 87 GLN A C 1
ATOM 667 O O . GLN A 1 87 ? -2.789 -10.344 8.25 1 88.31 87 GLN A O 1
ATOM 672 N N . SER A 1 88 ? -2.881 -12.281 7.309 1 88.19 88 SER A N 1
ATOM 673 C CA . SER A 1 88 ? -4.09 -11.867 6.605 1 88.19 88 SER A CA 1
ATOM 674 C C . SER A 1 88 ? -5.07 -13.031 6.465 1 88.19 88 SER A C 1
ATOM 676 O O . SER A 1 88 ? -4.707 -14.188 6.699 1 88.19 88 SER A O 1
ATOM 678 N N . ALA A 1 89 ? -6.25 -12.727 6.18 1 84.75 89 ALA A N 1
ATOM 679 C CA . ALA A 1 89 ? -7.266 -13.742 5.891 1 84.75 89 ALA A CA 1
ATOM 680 C C . ALA A 1 89 ? -7.293 -14.086 4.402 1 84.75 89 ALA A C 1
ATOM 682 O O . ALA A 1 89 ? -8.148 -14.844 3.951 1 84.75 89 ALA A O 1
ATOM 683 N N . ALA A 1 90 ? -6.359 -13.562 3.691 1 93.25 90 ALA A N 1
ATOM 684 C CA . ALA A 1 90 ? -6.305 -13.773 2.246 1 93.25 90 ALA A CA 1
ATOM 685 C C . ALA A 1 90 ? -5.953 -15.219 1.914 1 93.25 90 ALA A C 1
ATOM 687 O O . ALA A 1 90 ? -5.281 -15.898 2.693 1 93.25 90 ALA A O 1
ATOM 688 N N . ASN A 1 91 ? -6.48 -15.656 0.804 1 96.38 91 ASN A N 1
ATOM 689 C CA . ASN A 1 91 ? -6.113 -16.984 0.336 1 96.38 91 ASN A CA 1
ATOM 690 C C . ASN A 1 91 ? -5.215 -16.922 -0.896 1 96.38 91 ASN A C 1
ATOM 692 O O . ASN A 1 91 ? -4.82 -17.953 -1.438 1 96.38 91 ASN A O 1
ATOM 696 N N . VAL A 1 92 ? -4.836 -15.766 -1.334 1 98.06 92 VAL A N 1
ATOM 697 C CA . VAL A 1 92 ? -3.807 -15.562 -2.346 1 98.06 92 VAL A CA 1
ATOM 698 C C . VAL A 1 92 ? -2.982 -14.32 -1.998 1 98.06 92 VAL A C 1
ATOM 700 O O . VAL A 1 92 ? -3.527 -13.312 -1.536 1 98.06 92 VAL A O 1
ATOM 703 N N . VAL A 1 93 ? -1.69 -14.422 -2.121 1 98.5 93 VAL A N 1
ATOM 704 C CA . VAL A 1 93 ? -0.766 -13.312 -1.896 1 98.5 93 VAL A CA 1
ATOM 705 C C . VAL A 1 93 ? 0.193 -13.188 -3.078 1 98.5 93 VAL A C 1
ATOM 707 O O . VAL A 1 93 ? 0.641 -14.203 -3.627 1 98.5 93 VAL A O 1
ATOM 710 N N . VAL A 1 94 ? 0.474 -11.969 -3.512 1 98.75 94 VAL A N 1
ATOM 711 C CA . VAL A 1 94 ? 1.561 -11.719 -4.449 1 98.75 94 VAL A CA 1
ATOM 712 C C . VAL A 1 94 ? 2.566 -10.75 -3.828 1 98.75 94 VAL A C 1
ATOM 714 O O . VAL A 1 94 ? 2.18 -9.789 -3.162 1 98.75 94 VAL A O 1
ATOM 717 N N . ALA A 1 95 ? 3.826 -11.078 -3.98 1 98.88 95 ALA A N 1
ATOM 718 C CA . ALA A 1 95 ? 4.891 -10.258 -3.408 1 98.88 95 ALA A CA 1
ATOM 719 C C . ALA A 1 95 ? 5.906 -9.852 -4.477 1 98.88 95 ALA A C 1
ATOM 721 O O . ALA A 1 95 ? 6.129 -10.594 -5.441 1 98.88 95 ALA A O 1
ATOM 722 N N . THR A 1 96 ? 6.477 -8.648 -4.301 1 98.81 96 THR A N 1
ATOM 723 C CA . THR A 1 96 ? 7.512 -8.18 -5.215 1 98.81 96 THR A CA 1
ATOM 724 C C . THR A 1 96 ? 8.656 -7.523 -4.441 1 98.81 96 THR A C 1
ATOM 726 O O . THR A 1 96 ? 8.422 -6.828 -3.451 1 98.81 96 THR A O 1
ATOM 729 N N . THR A 1 97 ? 9.844 -7.805 -4.789 1 98.56 97 THR A N 1
ATOM 730 C CA . THR A 1 97 ? 11.055 -7.066 -4.457 1 98.56 97 THR A CA 1
ATOM 731 C C . THR A 1 97 ? 11.945 -6.91 -5.688 1 98.56 97 THR A C 1
ATOM 733 O O . THR A 1 97 ? 11.938 -7.762 -6.574 1 98.56 97 THR A O 1
ATOM 736 N N . GLY A 1 98 ? 12.664 -5.777 -5.777 1 97.69 98 GLY A N 1
ATOM 737 C CA . GLY A 1 98 ? 13.414 -5.555 -7.004 1 97.69 98 GLY A CA 1
ATOM 738 C C . GLY A 1 98 ? 14.078 -4.191 -7.059 1 97.69 98 GLY A C 1
ATOM 739 O O . GLY A 1 98 ? 14.133 -3.482 -6.047 1 97.69 98 GLY A O 1
ATOM 740 N N . VAL A 1 99 ? 14.656 -3.943 -8.227 1 97 99 VAL A N 1
ATOM 741 C CA . VAL A 1 99 ? 15.352 -2.693 -8.508 1 97 99 VAL A CA 1
ATOM 742 C C . VAL A 1 99 ? 14.633 -1.937 -9.617 1 97 99 VAL A C 1
ATOM 744 O O . VAL A 1 99 ? 14.828 -2.221 -10.805 1 97 99 VAL A O 1
ATOM 747 N N . ALA A 1 100 ? 13.898 -0.951 -9.203 1 95.38 100 ALA A N 1
ATOM 748 C CA . ALA A 1 100 ? 13.133 -0.177 -10.172 1 95.38 100 ALA A CA 1
ATOM 749 C C . ALA A 1 100 ? 14.008 0.872 -10.852 1 95.38 100 ALA A C 1
ATOM 751 O O . ALA A 1 100 ? 13.734 1.281 -11.984 1 95.38 100 ALA A O 1
ATOM 752 N N . GLY A 1 101 ? 15.125 1.243 -10.156 1 94.81 101 GLY A N 1
ATOM 753 C CA . GLY A 1 101 ? 16 2.273 -10.688 1 94.81 101 GLY A CA 1
ATOM 754 C C . GLY A 1 101 ? 15.844 3.611 -9.992 1 94.81 101 GLY A C 1
ATOM 755 O O . GLY A 1 101 ? 15.07 3.732 -9.031 1 94.81 101 GLY A O 1
ATOM 756 N N . PRO A 1 102 ? 16.594 4.695 -10.391 1 95.12 102 PRO A N 1
ATOM 757 C CA . PRO A 1 102 ? 17.547 4.648 -11.508 1 95.12 102 PRO A CA 1
ATOM 758 C C . PRO A 1 102 ? 18.828 3.896 -11.156 1 95.12 102 PRO A C 1
ATOM 760 O O . PRO A 1 102 ? 19.266 3.92 -10.008 1 95.12 102 PRO A O 1
ATOM 763 N N . GLY A 1 103 ? 19.406 3.264 -12.148 1 94.06 103 GLY A N 1
ATOM 764 C CA . GLY A 1 103 ? 20.688 2.596 -11.992 1 94.06 103 GLY A CA 1
ATOM 765 C C . GLY A 1 103 ? 20.578 1.262 -11.273 1 94.06 103 GLY A C 1
ATOM 766 O O . GLY A 1 103 ? 19.469 0.825 -10.93 1 94.06 103 GLY A O 1
ATOM 767 N N . ALA A 1 104 ? 21.672 0.576 -11.141 1 94.81 104 ALA A N 1
ATOM 768 C CA . ALA A 1 104 ? 21.75 -0.721 -10.477 1 94.81 104 ALA A CA 1
ATOM 769 C C . ALA A 1 104 ? 21.812 -0.555 -8.961 1 94.81 104 ALA A C 1
ATOM 771 O O . ALA A 1 104 ? 22.141 0.523 -8.461 1 94.81 104 ALA A O 1
ATOM 772 N N . MET A 1 105 ? 21.406 -1.604 -8.258 1 91.69 105 MET A N 1
ATOM 773 C CA . MET A 1 105 ? 21.531 -1.671 -6.805 1 91.69 105 MET A CA 1
ATOM 774 C C . MET A 1 105 ? 22.141 -3 -6.367 1 91.69 105 MET A C 1
ATOM 776 O O . MET A 1 105 ? 21.641 -4.066 -6.738 1 91.69 105 MET A O 1
ATOM 780 N N . ASP A 1 106 ? 23.203 -2.92 -5.594 1 92 106 ASP A N 1
ATOM 781 C CA . ASP A 1 106 ? 23.891 -4.105 -5.098 1 92 106 ASP A CA 1
ATOM 782 C C . ASP A 1 106 ? 24.234 -5.062 -6.238 1 92 106 ASP A C 1
ATOM 784 O O . ASP A 1 106 ? 24.016 -6.27 -6.129 1 92 106 ASP A O 1
ATOM 788 N N . GLY A 1 107 ? 24.562 -4.457 -7.324 1 94.56 107 GLY A N 1
ATOM 789 C CA . GLY A 1 107 ? 24.984 -5.238 -8.477 1 94.56 107 GLY A CA 1
ATOM 790 C C . GLY A 1 107 ? 23.828 -5.766 -9.297 1 94.56 107 GLY A C 1
ATOM 791 O O . GLY A 1 107 ? 24.031 -6.379 -10.352 1 94.56 107 GLY A O 1
ATOM 792 N N . ILE A 1 108 ? 22.672 -5.59 -8.867 1 96.88 108 ILE A N 1
ATOM 793 C CA . ILE A 1 108 ? 21.484 -6.043 -9.586 1 96.88 108 ILE A CA 1
ATOM 794 C C . ILE A 1 108 ? 21.016 -4.953 -10.539 1 96.88 108 ILE A C 1
ATOM 796 O O . ILE A 1 108 ? 20.766 -3.818 -10.125 1 96.88 108 ILE A O 1
ATOM 800 N N . PRO A 1 109 ? 20.859 -5.324 -11.82 1 97.44 109 PRO A N 1
ATOM 801 C CA . PRO A 1 109 ? 20.5 -4.301 -12.805 1 97.44 109 PRO A CA 1
ATOM 802 C C . PRO A 1 109 ? 19.109 -3.719 -12.562 1 97.44 109 PRO A C 1
ATOM 804 O O . PRO A 1 109 ? 18.203 -4.438 -12.141 1 97.44 109 PRO A O 1
ATOM 807 N N . GLN A 1 110 ? 18.984 -2.441 -12.938 1 97.5 110 GLN A N 1
ATOM 808 C CA . GLN A 1 110 ? 17.656 -1.828 -12.969 1 97.5 110 GLN A CA 1
ATOM 809 C C . GLN A 1 110 ? 16.688 -2.674 -13.789 1 97.5 110 GLN A C 1
ATOM 811 O O . GLN A 1 110 ? 17.047 -3.209 -14.836 1 97.5 110 GLN A O 1
ATOM 816 N N . GLY A 1 111 ? 15.484 -2.746 -13.227 1 98.31 111 GLY A N 1
ATOM 817 C CA . GLY A 1 111 ? 14.445 -3.465 -13.953 1 98.31 111 GLY A CA 1
ATOM 818 C C . GLY A 1 111 ? 14.281 -4.898 -13.484 1 98.31 111 GLY A C 1
ATOM 819 O O . GLY A 1 111 ? 13.344 -5.586 -13.898 1 98.31 111 GLY A O 1
ATOM 820 N N . THR A 1 112 ? 15.109 -5.359 -12.555 1 98.75 112 THR A N 1
ATOM 821 C CA . THR A 1 112 ? 15.016 -6.719 -12.031 1 98.75 112 THR A CA 1
ATOM 822 C C . THR A 1 112 ? 13.992 -6.793 -10.906 1 98.75 112 THR A C 1
ATOM 824 O O . THR A 1 112 ? 14.109 -6.09 -9.898 1 98.75 112 THR A O 1
ATOM 827 N N . ILE A 1 113 ? 12.977 -7.648 -11.086 1 98.81 113 ILE A N 1
ATOM 828 C CA . ILE A 1 113 ? 11.984 -7.848 -10.047 1 98.81 113 ILE A CA 1
ATOM 829 C C . ILE A 1 113 ? 11.852 -9.336 -9.734 1 98.81 113 ILE A C 1
ATOM 831 O O . ILE A 1 113 ? 11.742 -10.156 -10.641 1 98.81 113 ILE A O 1
ATOM 835 N N . CYS A 1 114 ? 11.961 -9.641 -8.5 1 98.94 114 CYS A N 1
ATOM 836 C CA . CYS A 1 114 ? 11.648 -10.977 -7.996 1 98.94 114 CYS A CA 1
ATOM 837 C C . CYS A 1 114 ? 10.211 -11.031 -7.48 1 98.94 114 CYS A C 1
ATOM 839 O O . CYS A 1 114 ? 9.797 -10.18 -6.695 1 98.94 114 CYS A O 1
ATOM 841 N N . PHE A 1 115 ? 9.516 -12.055 -7.941 1 98.94 115 PHE A N 1
ATOM 842 C CA . PHE A 1 115 ? 8.109 -12.242 -7.609 1 98.94 115 PHE A CA 1
ATOM 843 C C . PHE A 1 115 ? 7.906 -13.516 -6.793 1 98.94 115 PHE A C 1
ATOM 845 O O . PHE A 1 115 ? 8.664 -14.477 -6.938 1 98.94 115 PHE A O 1
ATOM 852 N N . ALA A 1 116 ? 6.863 -13.492 -6.051 1 98.94 116 ALA A N 1
ATOM 853 C CA . ALA A 1 116 ? 6.328 -14.719 -5.477 1 98.94 116 ALA A CA 1
ATOM 854 C C . ALA A 1 116 ? 4.805 -14.672 -5.395 1 98.94 116 ALA A C 1
ATOM 856 O O . ALA A 1 116 ? 4.23 -13.617 -5.1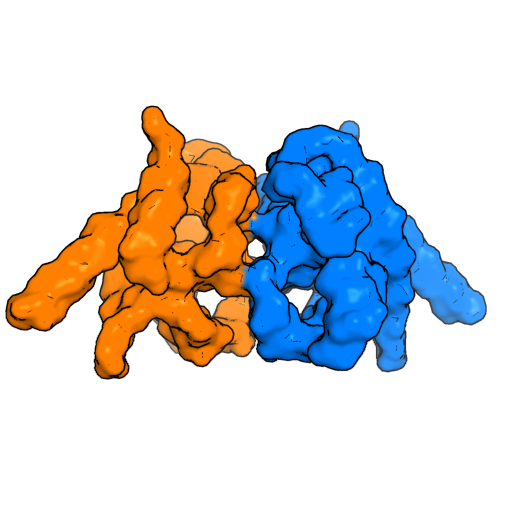02 1 98.94 116 ALA A O 1
ATOM 857 N N . TRP A 1 117 ? 4.184 -15.734 -5.715 1 98.81 117 TRP A N 1
ATOM 858 C CA . TRP A 1 117 ? 2.748 -15.953 -5.586 1 98.81 117 TRP A CA 1
ATOM 859 C C . TRP A 1 117 ? 2.451 -17.078 -4.605 1 98.81 117 TRP A C 1
ATOM 861 O O . TRP A 1 117 ? 2.963 -18.188 -4.754 1 98.81 117 TRP A O 1
ATOM 871 N N . GLY A 1 118 ? 1.657 -16.766 -3.621 1 98.12 118 GLY A N 1
ATOM 872 C CA . GLY A 1 118 ? 1.282 -17.766 -2.637 1 98.12 118 GLY A CA 1
ATOM 873 C C . GLY A 1 118 ? -0.211 -18.031 -2.59 1 98.12 118 GLY A C 1
ATOM 874 O O . GLY A 1 118 ? -1.013 -17.094 -2.695 1 98.12 118 GLY A O 1
ATOM 875 N N . PHE A 1 119 ? -0.589 -19.266 -2.447 1 97.44 119 PHE A N 1
ATOM 876 C CA . PHE A 1 119 ? -1.982 -19.688 -2.379 1 97.44 119 PHE A CA 1
ATOM 877 C C . PHE A 1 119 ? -2.229 -20.547 -1.138 1 97.44 119 PHE A C 1
ATOM 879 O O . PHE A 1 119 ? -1.488 -21.484 -0.871 1 97.44 119 PHE A O 1
ATOM 886 N N . ARG A 1 120 ? -3.186 -20 -0.385 1 93.38 120 ARG A N 1
ATOM 887 C CA . ARG A 1 120 ? -3.607 -20.812 0.753 1 93.38 120 ARG A CA 1
ATOM 888 C C . ARG A 1 120 ? -4.418 -22.031 0.294 1 93.38 120 ARG A C 1
ATOM 890 O O . ARG A 1 120 ? -5.508 -21.875 -0.264 1 93.38 120 ARG A O 1
ATOM 897 N N . MET A 1 121 ? -3.854 -23.109 0.486 1 84.69 121 MET A N 1
ATOM 898 C CA . MET A 1 121 ? -4.52 -24.375 0.194 1 84.69 121 MET A CA 1
ATOM 899 C C . MET A 1 121 ? -4.805 -25.156 1.478 1 84.69 121 MET A C 1
ATOM 901 O O . MET A 1 121 ? -4.426 -24.719 2.566 1 84.69 121 MET A O 1
ATOM 905 N N . ASP A 1 122 ? -5.609 -26.109 1.617 1 74.5 122 ASP A N 1
ATOM 906 C CA . ASP A 1 122 ? -6.113 -26.859 2.77 1 74.5 122 ASP A CA 1
ATOM 907 C C . ASP A 1 122 ? -5.016 -27.062 3.811 1 74.5 122 ASP A C 1
ATOM 909 O O . ASP A 1 122 ? -5.223 -26.812 5 1 74.5 122 ASP A O 1
ATOM 913 N N . LYS A 1 123 ? -3.891 -27.438 3.631 1 73.94 123 LYS A N 1
ATOM 914 C CA . LYS A 1 123 ? -2.924 -27.766 4.676 1 73.94 123 LYS A CA 1
ATOM 915 C C . LYS A 1 123 ? -1.748 -26.781 4.656 1 73.94 123 LYS A C 1
ATOM 917 O O . LYS A 1 123 ? -1.413 -26.188 5.684 1 73.94 123 LYS A O 1
ATOM 922 N N . THR A 1 124 ? -1.111 -26.641 3.6 1 84.56 124 THR A N 1
ATOM 923 C CA . THR A 1 124 ? 0.095 -25.828 3.477 1 84.56 124 THR A CA 1
ATOM 924 C C . THR A 1 124 ? 0.005 -24.906 2.268 1 84.56 124 THR A C 1
ATOM 926 O O . THR A 1 124 ? -0.476 -25.297 1.206 1 84.56 124 THR A O 1
ATOM 929 N N . PRO A 1 125 ? 0.491 -23.719 2.455 1 91.38 125 PRO A N 1
ATOM 930 C CA . PRO A 1 125 ? 0.486 -22.828 1.29 1 91.38 125 PRO A CA 1
ATOM 931 C C . PRO A 1 125 ? 1.44 -23.297 0.192 1 91.38 125 PRO A C 1
ATOM 933 O O . PRO A 1 125 ? 2.467 -23.922 0.482 1 91.38 125 PRO A O 1
ATOM 936 N N . VAL A 1 126 ? 1.027 -23.109 -0.988 1 95.69 126 VAL A N 1
ATOM 937 C CA . VAL A 1 126 ? 1.881 -23.312 -2.152 1 95.69 126 VAL A CA 1
ATOM 938 C C . VAL A 1 126 ? 2.402 -21.984 -2.666 1 95.69 126 VAL A C 1
ATOM 940 O O . VAL A 1 126 ? 1.633 -21.031 -2.844 1 95.69 126 VAL A O 1
ATOM 943 N N . ILE A 1 127 ? 3.719 -21.969 -2.828 1 97.56 127 ILE A N 1
ATOM 944 C CA . ILE A 1 127 ? 4.324 -20.703 -3.254 1 97.56 127 ILE A CA 1
ATOM 945 C C . ILE A 1 127 ? 5.129 -20.938 -4.531 1 97.56 127 ILE A C 1
ATOM 947 O O . ILE A 1 127 ? 5.934 -21.859 -4.609 1 97.56 127 ILE A O 1
ATOM 951 N N . TYR A 1 128 ? 4.859 -20.094 -5.543 1 98.38 128 TYR A N 1
ATOM 952 C CA . TYR A 1 128 ? 5.652 -20 -6.766 1 98.38 128 TYR A CA 1
ATOM 953 C C . TYR A 1 128 ? 6.457 -18.719 -6.801 1 98.38 128 TYR A C 1
ATOM 955 O O . TYR A 1 128 ? 6.027 -17.688 -6.262 1 98.38 128 TYR A O 1
ATOM 963 N N . SER A 1 129 ? 7.633 -18.75 -7.352 1 98.75 129 SER A N 1
ATOM 964 C CA . SER A 1 129 ? 8.422 -17.531 -7.465 1 98.75 129 SER A CA 1
ATOM 965 C C . SER A 1 129 ? 9.156 -17.469 -8.805 1 98.75 129 SER A C 1
ATOM 967 O O . SER A 1 129 ? 9.375 -18.5 -9.445 1 98.75 129 SER A O 1
ATOM 969 N N . GLN A 1 130 ? 9.414 -16.25 -9.242 1 98.56 130 GLN A N 1
ATOM 970 C CA . GLN A 1 130 ? 10.117 -15.977 -10.5 1 98.56 130 GLN A CA 1
ATOM 971 C C . GLN A 1 130 ? 10.844 -14.641 -10.445 1 98.56 130 GLN A C 1
ATOM 973 O O . GLN A 1 130 ? 10.438 -13.734 -9.711 1 98.56 130 GLN A O 1
ATOM 978 N N . THR A 1 131 ? 11.938 -14.625 -11.203 1 98.75 131 THR A N 1
ATOM 979 C CA . THR A 1 131 ? 12.617 -13.359 -11.445 1 98.75 131 THR A CA 1
ATOM 980 C C . THR A 1 131 ? 12.453 -12.922 -12.898 1 98.75 131 THR A C 1
ATOM 982 O O . THR A 1 131 ? 12.586 -13.734 -13.82 1 98.75 131 THR A O 1
ATOM 985 N N . ARG A 1 132 ? 12.078 -11.664 -13.078 1 98.69 132 ARG A N 1
ATOM 986 C CA . ARG A 1 132 ? 11.906 -11.102 -14.422 1 98.69 132 ARG A CA 1
ATOM 987 C C . ARG A 1 132 ? 12.625 -9.766 -14.547 1 98.69 132 ARG A C 1
ATOM 989 O O . ARG A 1 132 ? 12.867 -9.086 -13.547 1 98.69 132 ARG A O 1
ATOM 996 N N . HIS A 1 133 ? 13 -9.461 -15.766 1 98.56 133 HIS A N 1
ATOM 997 C CA . HIS A 1 133 ? 13.609 -8.172 -16.078 1 98.56 133 HIS A CA 1
ATOM 998 C C . HIS A 1 133 ? 12.703 -7.336 -16.969 1 98.56 133 HIS A C 1
ATOM 1000 O O . HIS A 1 133 ? 12.211 -7.816 -18 1 98.56 133 HIS A O 1
ATOM 1006 N N . PHE A 1 134 ? 12.5 -6.074 -16.562 1 98.38 134 PHE A N 1
ATOM 1007 C CA . PHE A 1 134 ? 11.672 -5.141 -17.312 1 98.38 134 PHE A CA 1
ATOM 1008 C C . PHE A 1 134 ? 12.477 -3.922 -17.734 1 98.38 134 PHE A C 1
ATOM 1010 O O . PHE A 1 134 ? 13 -3.191 -16.891 1 98.38 134 PHE A O 1
ATOM 1017 N N . PRO A 1 135 ? 12.531 -3.701 -19.031 1 96.44 135 PRO A N 1
ATOM 1018 C CA . PRO A 1 135 ? 13.227 -2.488 -19.469 1 96.44 135 PRO A CA 1
ATOM 1019 C C . PRO A 1 135 ? 12.445 -1.215 -19.172 1 96.44 135 PRO A C 1
ATOM 1021 O O . PRO A 1 135 ? 11.211 -1.256 -19.062 1 96.44 135 PRO A O 1
ATOM 1024 N N . GLY A 1 136 ? 13.148 -0.069 -19.062 1 95.75 136 GLY A N 1
ATOM 1025 C CA . GLY A 1 136 ? 12.5 1.224 -18.906 1 95.75 136 GLY A CA 1
ATOM 1026 C C . GLY A 1 136 ? 12.977 1.985 -17.688 1 95.75 136 GLY A C 1
ATOM 1027 O O . GLY A 1 136 ? 13.945 1.587 -17.031 1 95.75 136 GLY A O 1
ATOM 1028 N N . ASN A 1 137 ? 12.297 3.131 -17.516 1 95.88 137 ASN A N 1
ATOM 1029 C CA . ASN A 1 137 ? 12.609 3.928 -16.328 1 95.88 137 ASN A CA 1
ATOM 1030 C C . ASN A 1 137 ? 11.875 3.414 -15.094 1 95.88 137 ASN A C 1
ATOM 1032 O O . ASN A 1 137 ? 11.078 2.479 -15.188 1 95.88 137 ASN A O 1
ATOM 1036 N N . ARG A 1 138 ? 12.141 3.949 -13.992 1 95.94 138 ARG A N 1
ATOM 1037 C CA . ARG A 1 138 ? 11.633 3.521 -12.688 1 95.94 138 ARG A CA 1
ATOM 1038 C C . ARG A 1 138 ? 10.117 3.311 -12.734 1 95.94 138 ARG A C 1
ATOM 1040 O O . ARG A 1 138 ? 9.633 2.227 -12.422 1 95.94 138 ARG A O 1
ATOM 1047 N N . SER A 1 139 ? 9.375 4.32 -13.156 1 95 139 SER A N 1
ATOM 1048 C CA . SER A 1 139 ? 7.918 4.246 -13.188 1 95 139 SER A CA 1
ATOM 1049 C C . SER A 1 139 ? 7.441 3.143 -14.125 1 95 139 SER A C 1
ATOM 1051 O O . SER A 1 139 ? 6.465 2.451 -13.836 1 95 139 SER A O 1
ATOM 1053 N N . GLY A 1 140 ? 8.109 3.047 -15.25 1 96.31 140 GLY A N 1
ATOM 1054 C CA . GLY A 1 140 ? 7.789 1.976 -16.188 1 96.31 140 GLY A CA 1
ATOM 1055 C C . GLY A 1 140 ? 8 0.593 -15.594 1 96.31 140 GLY A C 1
ATOM 1056 O O . GLY A 1 140 ? 7.152 -0.289 -15.75 1 96.31 140 GLY A O 1
ATOM 1057 N N . VAL A 1 141 ? 9.094 0.374 -14.93 1 97.62 141 VAL A N 1
ATOM 1058 C CA . VAL A 1 141 ? 9.422 -0.897 -14.289 1 97.62 141 VAL A CA 1
ATOM 1059 C C . VAL A 1 141 ? 8.383 -1.226 -13.227 1 97.62 141 VAL A C 1
ATOM 1061 O O . VAL A 1 141 ? 7.898 -2.357 -13.148 1 97.62 141 VAL A O 1
ATOM 1064 N N . GLN A 1 142 ? 8 -0.26 -12.43 1 97.81 142 GLN A N 1
ATOM 1065 C CA . GLN A 1 142 ? 6.992 -0.448 -11.391 1 97.81 142 GLN A CA 1
ATOM 1066 C C . GLN A 1 142 ? 5.656 -0.88 -11.992 1 97.81 142 GLN A C 1
ATOM 1068 O O . GLN A 1 142 ? 5.012 -1.801 -11.484 1 97.81 142 GLN A O 1
ATOM 1073 N N . THR A 1 143 ? 5.27 -0.219 -13.039 1 96.75 143 THR A N 1
ATOM 1074 C CA . THR A 1 143 ? 3.975 -0.479 -13.656 1 96.75 143 THR A CA 1
ATOM 1075 C C . THR A 1 143 ? 3.957 -1.855 -14.32 1 96.75 143 THR A C 1
ATOM 1077 O O . THR A 1 143 ? 3.025 -2.637 -14.109 1 96.75 143 THR A O 1
ATOM 1080 N N . ARG A 1 144 ? 4.965 -2.131 -15.086 1 97.94 144 ARG A N 1
ATOM 1081 C CA . ARG A 1 144 ? 5.027 -3.42 -15.766 1 97.94 144 ARG A CA 1
ATOM 1082 C C . ARG A 1 144 ? 5.164 -4.562 -14.758 1 97.94 144 ARG A C 1
ATOM 1084 O O . ARG A 1 144 ? 4.574 -5.629 -14.945 1 97.94 144 ARG A O 1
ATOM 1091 N N . GLY A 1 145 ? 5.969 -4.367 -13.719 1 98.31 145 GLY A N 1
ATOM 1092 C CA . GLY A 1 145 ? 6.074 -5.348 -12.656 1 98.31 145 GLY A CA 1
ATOM 1093 C C . GLY A 1 145 ? 4.75 -5.621 -11.969 1 98.31 145 GLY A C 1
ATOM 1094 O O . GLY A 1 145 ? 4.402 -6.777 -11.711 1 98.31 145 GLY A O 1
ATOM 1095 N N . ALA A 1 146 ? 4.035 -4.574 -11.688 1 98.56 146 ALA A N 1
ATOM 1096 C CA . ALA A 1 146 ? 2.736 -4.707 -11.031 1 98.56 146 ALA A CA 1
ATOM 1097 C C . ALA A 1 146 ? 1.761 -5.488 -11.914 1 98.56 146 ALA A C 1
ATOM 1099 O O . ALA A 1 146 ? 1.046 -6.367 -11.422 1 98.56 146 ALA A O 1
ATOM 1100 N N . GLU A 1 147 ? 1.719 -5.137 -13.164 1 98.25 147 GLU A N 1
ATOM 1101 C CA . GLU A 1 147 ? 0.847 -5.844 -14.102 1 98.25 147 GLU A CA 1
ATOM 1102 C C . GLU A 1 147 ? 1.21 -7.324 -14.18 1 98.25 147 GLU A C 1
ATOM 1104 O O . GLU A 1 147 ? 0.328 -8.188 -14.18 1 98.25 147 GLU A O 1
ATOM 1109 N N . TYR A 1 148 ? 2.518 -7.57 -14.289 1 98.62 148 TYR A N 1
ATOM 1110 C CA . TYR A 1 148 ? 3.004 -8.945 -14.359 1 98.62 148 TYR A CA 1
ATOM 1111 C C . TYR A 1 148 ? 2.58 -9.734 -13.125 1 98.62 148 TYR A C 1
ATOM 1113 O O . TYR A 1 148 ? 2.141 -10.883 -13.242 1 98.62 148 TYR A O 1
ATOM 1121 N N . ALA A 1 149 ? 2.729 -9.148 -11.961 1 98.75 149 ALA A N 1
ATOM 1122 C CA . ALA A 1 149 ? 2.348 -9.781 -10.703 1 98.75 149 ALA A CA 1
ATOM 1123 C C . ALA A 1 149 ? 0.881 -10.203 -10.727 1 98.75 149 ALA A C 1
ATOM 1125 O O . ALA A 1 149 ? 0.54 -11.305 -10.281 1 98.75 149 ALA A O 1
ATOM 1126 N N . LEU A 1 150 ? 0.021 -9.383 -11.242 1 98.69 150 LEU A N 1
ATOM 1127 C CA . LEU A 1 150 ? -1.418 -9.625 -11.234 1 98.69 150 LEU A CA 1
ATOM 1128 C C . LEU A 1 150 ? -1.802 -10.672 -12.273 1 98.69 150 LEU A C 1
ATOM 1130 O O . LEU A 1 150 ? -2.531 -11.617 -11.969 1 98.69 150 LEU A O 1
ATOM 1134 N N . VAL A 1 151 ? -1.302 -10.516 -13.508 1 98.44 151 VAL A N 1
ATOM 1135 C CA . VAL A 1 151 ? -1.78 -11.328 -14.625 1 98.44 151 VAL A CA 1
ATOM 1136 C C . VAL A 1 151 ? -1.316 -12.773 -14.445 1 98.44 151 VAL A C 1
ATOM 1138 O O . VAL A 1 151 ? -1.851 -13.688 -15.078 1 98.44 151 VAL A O 1
ATOM 1141 N N . HIS A 1 152 ? -0.404 -13.008 -13.562 1 98.62 152 HIS A N 1
ATOM 1142 C CA . HIS A 1 152 ? 0.105 -14.367 -13.391 1 98.62 152 HIS A CA 1
ATOM 1143 C C . HIS A 1 152 ? -0.573 -15.062 -12.219 1 98.62 152 HIS A C 1
ATOM 1145 O O . HIS A 1 152 ? -0.295 -16.234 -11.938 1 98.62 152 HIS A O 1
ATOM 1151 N N . ILE A 1 153 ? -1.473 -14.445 -11.555 1 98.56 153 ILE A N 1
ATOM 1152 C CA . ILE A 1 153 ? -2.227 -15.086 -10.484 1 98.56 153 ILE A CA 1
ATOM 1153 C C . ILE A 1 153 ? -3.047 -16.25 -11.047 1 98.56 153 ILE A C 1
ATOM 1155 O O . ILE A 1 153 ? -2.943 -17.375 -10.57 1 98.56 153 ILE A O 1
ATOM 1159 N N . PRO A 1 154 ? -3.842 -16 -12.141 1 98.38 154 PRO A N 1
ATOM 1160 C CA . PRO A 1 154 ? -4.691 -17.094 -12.625 1 98.38 154 PRO A CA 1
ATOM 1161 C C . PRO A 1 154 ? -3.893 -18.328 -13.062 1 98.38 154 PRO A C 1
ATOM 1163 O O . PRO A 1 154 ? -4.176 -19.438 -12.617 1 98.38 154 PRO A O 1
ATOM 1166 N N . PRO A 1 155 ? -2.873 -18.172 -13.883 1 98.06 155 PRO A N 1
ATOM 1167 C CA . PRO A 1 155 ? -2.16 -19.391 -14.305 1 98.06 155 PRO A CA 1
ATOM 1168 C C . PRO A 1 155 ? -1.487 -20.109 -13.141 1 98.06 155 PRO A C 1
ATOM 1170 O O . PRO A 1 155 ? -1.467 -21.344 -13.102 1 98.06 155 PRO A O 1
ATOM 1173 N N . PHE A 1 156 ? -0.933 -19.422 -12.156 1 98.06 156 PHE A N 1
ATOM 1174 C CA . PHE A 1 156 ? -0.305 -20.094 -11.023 1 98.06 156 PHE A CA 1
ATOM 1175 C C . PHE A 1 156 ? -1.354 -20.75 -10.125 1 98.06 156 PHE A C 1
ATOM 1177 O O . PHE A 1 156 ? -1.108 -21.812 -9.539 1 98.06 156 PHE A O 1
ATOM 1184 N N . HIS A 1 157 ? -2.502 -20.109 -9.961 1 97.5 157 HIS A N 1
ATOM 1185 C CA . HIS A 1 157 ? -3.58 -20.719 -9.188 1 97.5 157 HIS A CA 1
ATOM 1186 C C . HIS A 1 157 ? -4.051 -22.016 -9.836 1 97.5 157 HIS A C 1
ATOM 1188 O O . HIS A 1 157 ? -4.266 -23.016 -9.141 1 97.5 157 HIS A O 1
ATOM 1194 N N . GLN A 1 158 ? -4.215 -21.984 -11.18 1 97 158 GLN A N 1
ATOM 1195 C CA . GLN A 1 158 ? -4.633 -23.172 -11.914 1 97 158 GLN A CA 1
ATOM 1196 C C . GLN A 1 158 ? -3.607 -24.297 -11.773 1 97 158 GLN A C 1
ATOM 1198 O O . GLN A 1 158 ? -3.973 -25.469 -11.617 1 97 158 GLN A O 1
ATOM 1203 N N . ARG A 1 159 ? -2.375 -23.891 -11.844 1 95.88 159 ARG A N 1
ATOM 1204 C CA . ARG A 1 159 ? -1.316 -24.875 -11.633 1 95.88 159 ARG A CA 1
ATOM 1205 C C . ARG A 1 159 ? -1.421 -25.516 -10.25 1 95.88 159 ARG A C 1
ATOM 1207 O O . ARG A 1 159 ? -1.261 -26.719 -10.102 1 95.88 159 ARG A O 1
ATOM 1214 N N . CYS A 1 160 ? -1.626 -24.656 -9.312 1 93.5 160 CYS A N 1
ATOM 1215 C CA . CYS A 1 160 ? -1.76 -25.109 -7.93 1 93.5 160 CYS A CA 1
ATOM 1216 C C . CYS A 1 160 ? -2.902 -26.109 -7.793 1 93.5 160 CYS A C 1
ATOM 1218 O O . CYS A 1 160 ? -2.76 -27.141 -7.121 1 93.5 160 CYS A O 1
ATOM 1220 N N . LEU A 1 161 ? -4.039 -25.875 -8.414 1 91.81 161 LEU A N 1
ATOM 1221 C CA . LEU A 1 161 ? -5.207 -26.75 -8.359 1 91.81 161 LEU A CA 1
ATOM 1222 C C . LEU A 1 161 ? -4.91 -28.078 -9.023 1 91.81 161 LEU A C 1
ATOM 1224 O O . LEU A 1 161 ? -5.34 -29.141 -8.539 1 91.81 161 LEU A O 1
ATOM 1228 N N . HIS A 1 162 ? -4.195 -28 -10.078 1 90.56 162 HIS A N 1
ATOM 1229 C CA . HIS A 1 162 ? -3.865 -29.203 -10.812 1 90.56 162 HIS A CA 1
ATOM 1230 C C . HIS A 1 162 ? -2.885 -30.078 -10.039 1 90.56 162 HIS A C 1
ATOM 1232 O O . HIS A 1 162 ? -2.996 -31.297 -10.047 1 90.56 162 HIS A O 1
ATOM 1238 N N . GLU A 1 163 ? -1.92 -29.438 -9.477 1 86.19 163 GLU A N 1
ATOM 1239 C CA . GLU A 1 163 ? -0.896 -30.172 -8.75 1 86.19 163 GLU A CA 1
ATOM 1240 C C . GLU A 1 163 ? -1.47 -30.812 -7.48 1 86.19 163 GLU A C 1
ATOM 1242 O O . GLU A 1 163 ? -0.969 -31.828 -7.008 1 86.19 163 GLU A O 1
ATOM 1247 N N . ARG A 1 164 ? -2.43 -30.266 -6.934 1 79.44 164 ARG A N 1
ATOM 1248 C CA . ARG A 1 164 ? -3.018 -30.797 -5.711 1 79.44 164 ARG A CA 1
ATOM 1249 C C . ARG A 1 164 ? -4.086 -31.844 -6.027 1 79.44 164 ARG A C 1
ATOM 1251 O O . ARG A 1 164 ? -4.355 -32.719 -5.215 1 79.44 164 ARG A O 1
ATOM 1258 N N . SER A 1 165 ? -4.781 -31.594 -7.094 1 69.69 165 SER A N 1
ATOM 1259 C CA . SER A 1 165 ? -5.738 -32.625 -7.508 1 69.69 165 SER A CA 1
ATOM 1260 C C . SER A 1 165 ? -5.031 -33.875 -8 1 69.69 165 SER A C 1
ATOM 1262 O O . SER A 1 165 ? -5.629 -34.938 -8.055 1 69.69 165 SER A O 1
ATOM 1264 N N . ALA A 1 166 ? -3.779 -33.781 -8.32 1 59.72 166 ALA A N 1
ATOM 1265 C CA . ALA A 1 166 ? -3.029 -34.938 -8.734 1 59.72 166 ALA A CA 1
ATOM 1266 C C . ALA A 1 166 ? -2.457 -35.688 -7.527 1 59.72 166 ALA A C 1
ATOM 1268 O O . ALA A 1 166 ? -2.066 -35.062 -6.539 1 59.72 166 ALA A O 1
ATOM 1269 N N . MET B 1 1 ? 7.34 23.266 -10.977 1 48.09 1 MET B N 1
ATOM 1270 C CA . MET B 1 1 ? 7.824 22.5 -9.836 1 48.09 1 MET B CA 1
ATOM 1271 C C . MET B 1 1 ? 6.816 21.422 -9.43 1 48.09 1 MET B C 1
ATOM 1273 O O . MET B 1 1 ? 5.609 21.688 -9.406 1 48.09 1 MET B O 1
ATOM 1277 N N . ASN B 1 2 ? 7.109 20.031 -9.539 1 83.38 2 ASN B N 1
ATOM 1278 C CA . ASN B 1 2 ? 6.18 18.953 -9.234 1 83.38 2 ASN B CA 1
ATOM 1279 C C . ASN B 1 2 ? 5.887 18.859 -7.738 1 83.38 2 ASN B C 1
ATOM 1281 O O . ASN B 1 2 ? 6.809 18.734 -6.93 1 83.38 2 ASN B O 1
ATOM 1285 N N . ARG B 1 3 ? 4.766 19.328 -7.383 1 92.69 3 ARG B N 1
ATOM 1286 C CA . ARG B 1 3 ? 4.312 19.453 -6.004 1 92.69 3 ARG B CA 1
ATOM 1287 C C . ARG B 1 3 ? 4.73 18.25 -5.172 1 92.69 3 ARG B C 1
ATOM 1289 O O . ARG B 1 3 ? 5.105 18.391 -4.004 1 92.69 3 ARG B O 1
ATOM 1296 N N . ILE B 1 4 ? 4.781 17.203 -5.703 1 96.06 4 ILE B N 1
ATOM 1297 C CA . ILE B 1 4 ? 5.145 15.984 -4.973 1 96.06 4 ILE B CA 1
ATOM 1298 C C . ILE B 1 4 ? 6.648 15.977 -4.707 1 96.06 4 ILE B C 1
ATOM 1300 O O . ILE B 1 4 ? 7.094 15.531 -3.646 1 96.06 4 ILE B O 1
ATOM 1304 N N . ARG B 1 5 ? 7.438 16.453 -5.641 1 96.25 5 ARG B N 1
ATOM 1305 C CA . ARG B 1 5 ? 8.883 16.578 -5.449 1 96.25 5 ARG B CA 1
ATOM 1306 C C . ARG B 1 5 ? 9.203 17.531 -4.309 1 96.25 5 ARG B C 1
ATOM 1308 O O . ARG B 1 5 ? 10.156 17.312 -3.557 1 96.25 5 ARG B O 1
ATOM 1315 N N . ASP B 1 6 ? 8.422 18.578 -4.289 1 97.31 6 ASP B N 1
ATOM 1316 C CA . ASP B 1 6 ? 8.594 19.531 -3.195 1 97.31 6 ASP B CA 1
ATOM 1317 C C . ASP B 1 6 ? 8.305 18.875 -1.846 1 97.31 6 ASP B C 1
ATOM 1319 O O . ASP B 1 6 ? 8.961 19.172 -0.849 1 97.31 6 ASP B O 1
ATOM 1323 N N . VAL B 1 7 ? 7.289 18.016 -1.801 1 98.19 7 VAL B N 1
ATOM 1324 C CA . VAL B 1 7 ? 6.957 17.297 -0.576 1 98.19 7 VAL B CA 1
ATOM 1325 C C . VAL B 1 7 ? 8.125 16.406 -0.17 1 98.19 7 VAL B C 1
ATOM 1327 O O . VAL B 1 7 ? 8.523 16.375 0.999 1 98.19 7 VAL B O 1
ATOM 1330 N N . LEU B 1 8 ? 8.68 15.695 -1.119 1 97.44 8 LEU B N 1
ATOM 1331 C CA . LEU B 1 8 ? 9.812 14.82 -0.83 1 97.44 8 LEU B CA 1
ATOM 1332 C C . LEU B 1 8 ? 10.992 15.625 -0.285 1 97.44 8 LEU B C 1
ATOM 1334 O O . LEU B 1 8 ? 11.648 15.203 0.672 1 97.44 8 LEU B O 1
ATOM 1338 N N . ALA B 1 9 ? 11.281 16.766 -0.938 1 97.5 9 ALA B N 1
ATOM 1339 C CA . ALA B 1 9 ? 12.359 17.641 -0.469 1 97.5 9 ALA B CA 1
ATOM 1340 C C . ALA B 1 9 ? 12.125 18.078 0.975 1 97.5 9 ALA B C 1
ATOM 1342 O O . ALA B 1 9 ? 13.062 18.109 1.778 1 97.5 9 ALA B O 1
ATOM 1343 N N . TYR B 1 10 ? 10.938 18.422 1.278 1 98.25 10 TYR B N 1
ATOM 1344 C CA . TYR B 1 10 ? 10.586 18.828 2.633 1 98.25 10 TYR B CA 1
ATOM 1345 C C . TYR B 1 10 ? 10.797 17.688 3.623 1 98.25 10 TYR B C 1
ATOM 1347 O O . TYR B 1 10 ? 11.336 17.906 4.711 1 98.25 10 TYR B O 1
ATOM 1355 N N . LEU B 1 11 ? 10.305 16.422 3.297 1 98.06 11 LEU B N 1
ATOM 1356 C CA . LEU B 1 11 ? 10.484 15.266 4.152 1 98.06 11 LEU B CA 1
ATOM 1357 C C . LEU B 1 11 ? 11.969 15.031 4.449 1 98.06 11 LEU B C 1
ATOM 1359 O O . LEU B 1 11 ? 12.344 14.789 5.598 1 98.06 11 LEU B O 1
ATOM 1363 N N . LYS B 1 12 ? 12.773 15.164 3.447 1 97.44 12 LYS B N 1
ATOM 1364 C CA . LYS B 1 12 ? 14.211 14.969 3.605 1 97.44 12 LYS B CA 1
ATOM 1365 C C . LYS B 1 12 ? 14.82 16.031 4.504 1 97.44 12 LYS B C 1
ATOM 1367 O O . LYS B 1 12 ? 15.57 15.727 5.43 1 97.44 12 LYS B O 1
ATOM 1372 N N . GLU B 1 13 ? 14.484 17.219 4.191 1 97.62 13 GLU B N 1
ATOM 1373 C CA . GLU B 1 13 ? 15.023 18.359 4.926 1 97.62 13 GLU B CA 1
ATOM 1374 C C . GLU B 1 13 ? 14.711 18.25 6.414 1 97.62 13 GLU B C 1
ATOM 1376 O O . GLU B 1 13 ? 15.531 18.625 7.254 1 97.62 13 GLU B O 1
ATOM 1381 N N . HIS B 1 14 ? 13.57 17.75 6.746 1 97.12 14 HIS B N 1
ATOM 1382 C CA . HIS B 1 14 ? 13.125 17.75 8.133 1 97.12 14 HIS B CA 1
ATOM 1383 C C . HIS B 1 14 ? 13.25 16.359 8.75 1 97.12 14 HIS B C 1
ATOM 1385 O O . HIS B 1 14 ? 12.719 16.109 9.828 1 97.12 14 HIS B O 1
ATOM 1391 N N . LYS B 1 15 ? 13.852 15.367 8.016 1 96.31 15 LYS B N 1
ATOM 1392 C CA . LYS B 1 15 ? 14.125 14.016 8.477 1 96.31 15 LYS B CA 1
ATOM 1393 C C . LYS B 1 15 ? 12.836 13.297 8.867 1 96.31 15 LYS B C 1
ATOM 1395 O O . LYS B 1 15 ? 12.773 12.664 9.93 1 96.31 15 LYS B O 1
ATOM 1400 N N . LEU B 1 16 ? 11.859 13.578 8.062 1 97 16 LEU B N 1
ATOM 1401 C CA . LEU B 1 16 ? 10.586 12.906 8.266 1 97 16 LEU B CA 1
ATOM 1402 C C . LEU B 1 16 ? 10.547 11.578 7.531 1 97 16 LEU B C 1
ATOM 1404 O O . LEU B 1 16 ? 10.969 11.484 6.375 1 97 16 LEU B O 1
ATOM 1408 N N . VAL B 1 17 ? 10.117 10.57 8.242 1 97 17 VAL B N 1
ATOM 1409 C CA . VAL B 1 17 ? 9.891 9.242 7.672 1 97 17 VAL B CA 1
ATOM 1410 C C . VAL B 1 17 ? 8.391 8.945 7.641 1 97 17 VAL B C 1
ATOM 1412 O O . VAL B 1 17 ? 7.738 8.898 8.688 1 97 17 VAL B O 1
ATOM 1415 N N . LEU B 1 18 ? 7.957 8.664 6.422 1 97.81 18 LEU B N 1
ATOM 1416 C CA . LEU B 1 18 ? 6.52 8.625 6.18 1 97.81 18 LEU B CA 1
ATOM 1417 C C . LEU B 1 18 ? 6.012 7.184 6.168 1 97.81 18 LEU B C 1
ATOM 1419 O O . LEU B 1 18 ? 6.617 6.316 5.539 1 97.81 18 LEU B O 1
ATOM 1423 N N . THR B 1 19 ? 4.996 6.98 6.902 1 98 19 THR B N 1
ATOM 1424 C CA . THR B 1 19 ? 4.113 5.832 6.75 1 98 19 THR B CA 1
ATOM 1425 C C . THR B 1 19 ? 2.73 6.27 6.277 1 98 19 THR B C 1
ATOM 1427 O O . THR B 1 19 ? 2.223 7.309 6.703 1 98 19 THR B O 1
ATOM 1430 N N . THR B 1 20 ? 2.137 5.492 5.363 1 98.38 20 THR B N 1
ATOM 1431 C CA . THR B 1 20 ? 0.788 5.801 4.902 1 98.38 20 THR B CA 1
ATOM 1432 C C . THR B 1 20 ? -0.2 4.734 5.367 1 98.38 20 THR B C 1
ATOM 1434 O O . THR B 1 20 ? 0.163 3.564 5.512 1 98.38 20 THR B O 1
ATOM 1437 N N . ALA B 1 21 ? -1.371 5.16 5.676 1 98.62 21 ALA B N 1
ATOM 1438 C CA . ALA B 1 21 ? -2.529 4.305 5.922 1 98.62 21 ALA B CA 1
ATOM 1439 C C . ALA B 1 21 ? -3.656 4.609 4.938 1 98.62 21 ALA B C 1
ATOM 1441 O O . ALA B 1 21 ? -4.406 5.57 5.121 1 98.62 21 ALA B O 1
ATOM 1442 N N . GLU B 1 22 ? -3.791 3.76 3.977 1 98.56 22 GLU B N 1
ATOM 1443 C CA . GLU B 1 22 ? -4.648 4.078 2.84 1 98.56 22 GLU B CA 1
ATOM 1444 C C . GLU B 1 22 ? -5.812 3.096 2.732 1 98.56 22 GLU B C 1
ATOM 1446 O O . GLU B 1 22 ? -5.605 1.881 2.76 1 98.56 22 GLU B O 1
ATOM 1451 N N . SER B 1 23 ? -7.016 3.619 2.596 1 97.5 23 SER B N 1
ATOM 1452 C CA . SER B 1 23 ? -8.164 2.797 2.23 1 97.5 23 SER B CA 1
ATOM 1453 C C . SER B 1 23 ? -8.641 3.107 0.815 1 97.5 23 SER B C 1
ATOM 1455 O O . SER B 1 23 ? -8.148 2.523 -0.153 1 97.5 23 SER B O 1
ATOM 1457 N N . CYS B 1 24 ? -9.203 4.273 0.577 1 96.06 24 CYS B N 1
ATOM 1458 C CA . CYS B 1 24 ? -9.82 4.613 -0.703 1 96.06 24 CYS B CA 1
ATOM 1459 C C . CYS B 1 24 ? -8.758 4.941 -1.746 1 96.06 24 CYS B C 1
ATOM 1461 O O . CYS B 1 24 ? -8.969 4.73 -2.941 1 96.06 24 CYS B O 1
ATOM 1463 N N . THR B 1 25 ? -7.633 5.492 -1.319 1 97.69 25 THR B N 1
ATOM 1464 C CA . THR B 1 25 ? -6.562 5.809 -2.26 1 97.69 25 THR B CA 1
ATOM 1465 C C . THR B 1 25 ? -5.793 4.551 -2.65 1 97.69 25 THR B C 1
ATOM 1467 O O . THR B 1 25 ? -5.125 4.523 -3.686 1 97.69 25 THR B O 1
ATOM 1470 N N . ALA B 1 26 ? -5.84 3.592 -1.832 1 97.25 26 ALA B N 1
ATOM 1471 C CA . ALA B 1 26 ? -5.438 2.217 -2.121 1 97.25 26 ALA B CA 1
ATOM 1472 C C . ALA B 1 26 ? -4.016 2.166 -2.676 1 97.25 26 ALA B C 1
ATOM 1474 O O . ALA B 1 26 ? -3.783 1.602 -3.746 1 97.25 26 ALA B O 1
ATOM 1475 N N . GLY B 1 27 ? -3.055 2.688 -1.917 1 97.94 27 GLY B N 1
ATOM 1476 C CA . GLY B 1 27 ? -1.649 2.559 -2.273 1 97.94 27 GLY B CA 1
ATOM 1477 C C . GLY B 1 27 ? -1.147 3.697 -3.141 1 97.94 27 GLY B C 1
ATOM 1478 O O . GLY B 1 27 ? 0.057 3.826 -3.367 1 97.94 27 GLY B O 1
ATOM 1479 N N . ARG B 1 28 ? -2.031 4.594 -3.596 1 97.94 28 ARG B N 1
ATOM 1480 C CA . ARG B 1 28 ? -1.661 5.656 -4.523 1 97.94 28 ARG B CA 1
ATOM 1481 C C . ARG B 1 28 ? -0.757 6.684 -3.85 1 97.94 28 ARG B C 1
ATOM 1483 O O . ARG B 1 28 ? 0.126 7.258 -4.492 1 97.94 28 ARG B O 1
ATOM 1490 N N . ILE B 1 29 ? -0.923 6.949 -2.596 1 98.38 29 ILE B N 1
ATOM 1491 C CA . ILE B 1 29 ? -0.129 7.949 -1.891 1 98.38 29 ILE B CA 1
ATOM 1492 C C . ILE B 1 29 ? 1.336 7.516 -1.859 1 98.38 29 ILE B C 1
ATOM 1494 O O . ILE B 1 29 ? 2.209 8.227 -2.363 1 98.38 29 ILE B O 1
ATOM 1498 N N . ILE B 1 30 ? 1.553 6.352 -1.312 1 97.75 30 ILE B N 1
ATOM 1499 C CA . ILE B 1 30 ? 2.928 5.891 -1.161 1 97.75 30 ILE B CA 1
ATOM 1500 C C . ILE B 1 30 ? 3.553 5.676 -2.537 1 97.75 30 ILE B C 1
ATOM 1502 O O . ILE B 1 30 ? 4.742 5.934 -2.732 1 97.75 30 ILE B O 1
ATOM 1506 N N . HIS B 1 31 ? 2.762 5.262 -3.48 1 97.44 31 HIS B N 1
ATOM 1507 C CA . HIS B 1 31 ? 3.266 5.031 -4.832 1 97.44 31 HIS B CA 1
ATOM 1508 C C . HIS B 1 31 ? 3.729 6.336 -5.473 1 97.44 31 HIS B C 1
ATOM 1510 O O . HIS B 1 31 ? 4.762 6.367 -6.148 1 97.44 31 HIS B O 1
ATOM 1516 N N . LEU B 1 32 ? 2.957 7.391 -5.312 1 96.62 32 LEU B N 1
ATOM 1517 C CA . LEU B 1 32 ? 3.305 8.68 -5.895 1 96.62 32 LEU B CA 1
ATOM 1518 C C . LEU B 1 32 ? 4.68 9.141 -5.422 1 96.62 32 LEU B C 1
ATOM 1520 O O . LEU B 1 32 ? 5.477 9.648 -6.215 1 96.62 32 LEU B O 1
ATOM 1524 N N . LEU B 1 33 ? 4.953 8.977 -4.203 1 95.94 33 LEU B N 1
ATOM 1525 C CA . LEU B 1 33 ? 6.254 9.367 -3.678 1 95.94 33 LEU B CA 1
ATOM 1526 C C . LEU B 1 33 ? 7.348 8.422 -4.164 1 95.94 33 LEU B C 1
ATOM 1528 O O . LEU B 1 33 ? 8.453 8.859 -4.488 1 95.94 33 LEU B O 1
ATOM 1532 N N . SER B 1 34 ? 7.02 7.152 -4.211 1 95.12 34 SER B N 1
ATOM 1533 C CA . SER B 1 34 ? 7.992 6.125 -4.566 1 95.12 34 SER B CA 1
ATOM 1534 C C . SER B 1 34 ? 8.477 6.301 -6.004 1 95.12 34 SER B C 1
ATOM 1536 O O . SER B 1 34 ? 9.539 5.801 -6.367 1 95.12 34 SER B O 1
ATOM 1538 N N . LYS B 1 35 ? 7.695 6.953 -6.82 1 94.5 35 LYS B N 1
ATOM 1539 C CA . LYS B 1 35 ? 8.062 7.191 -8.211 1 94.5 35 LYS B CA 1
ATOM 1540 C C . LYS B 1 35 ? 9.281 8.102 -8.312 1 94.5 35 LYS B C 1
ATOM 1542 O O . LYS B 1 35 ? 9.93 8.164 -9.359 1 94.5 35 LYS B O 1
ATOM 1547 N N . ILE B 1 36 ? 9.516 8.82 -7.273 1 93.62 36 ILE B N 1
ATOM 1548 C CA . ILE B 1 36 ? 10.617 9.766 -7.273 1 93.62 36 ILE B CA 1
ATOM 1549 C C . ILE B 1 36 ? 11.875 9.094 -6.727 1 93.62 36 ILE B C 1
ATOM 1551 O O . ILE B 1 36 ? 11.875 8.578 -5.609 1 93.62 36 ILE B O 1
ATOM 1555 N N . SER B 1 37 ? 12.93 9.195 -7.504 1 89.12 37 SER B N 1
ATOM 1556 C CA . SER B 1 37 ? 14.203 8.633 -7.07 1 89.12 37 SER B CA 1
ATOM 1557 C C . SER B 1 37 ? 14.664 9.266 -5.762 1 89.12 37 SER B C 1
ATOM 1559 O O . SER B 1 37 ? 14.562 10.477 -5.582 1 89.12 37 SER B O 1
ATOM 1561 N N . GLY B 1 38 ? 15.125 8.375 -4.848 1 88.19 38 GLY B N 1
ATOM 1562 C CA . GLY B 1 38 ? 15.633 8.883 -3.582 1 88.19 38 GLY B CA 1
ATOM 1563 C C . GLY B 1 38 ? 14.586 8.906 -2.48 1 88.19 38 GLY B C 1
ATOM 1564 O O . GLY B 1 38 ? 14.891 9.242 -1.337 1 88.19 38 GLY B O 1
ATOM 1565 N N . SER B 1 39 ? 13.375 8.523 -2.77 1 92.62 39 SER B N 1
ATOM 1566 C CA . SER B 1 39 ? 12.297 8.562 -1.795 1 92.62 39 SER B CA 1
ATOM 1567 C C . SER B 1 39 ? 12.461 7.469 -0.741 1 92.62 39 SER B C 1
ATOM 1569 O O . SER B 1 39 ? 11.805 7.508 0.304 1 92.62 39 SER B O 1
ATOM 1571 N N . GLY B 1 40 ? 13.281 6.562 -0.933 1 89.69 40 GLY B N 1
ATOM 1572 C CA . GLY B 1 40 ? 13.43 5.41 -0.061 1 89.69 40 GLY B CA 1
ATOM 1573 C C . GLY B 1 40 ? 13.812 5.777 1.359 1 89.69 40 GLY B C 1
ATOM 1574 O O . GLY B 1 40 ? 13.414 5.102 2.311 1 89.69 40 GLY B O 1
ATOM 1575 N N . THR B 1 41 ? 14.555 6.82 1.511 1 90.12 41 THR B N 1
ATOM 1576 C CA . THR B 1 41 ? 15.023 7.219 2.834 1 90.12 41 THR B CA 1
ATOM 1577 C C . THR B 1 41 ? 13.883 7.832 3.646 1 90.12 41 THR B C 1
ATOM 1579 O O . THR B 1 41 ? 13.992 7.973 4.867 1 90.12 41 THR B O 1
ATOM 1582 N N . CYS B 1 42 ? 12.781 8.141 2.949 1 95.38 42 CYS B N 1
ATOM 1583 C CA . CYS B 1 42 ? 11.711 8.859 3.623 1 95.38 42 CYS B CA 1
ATOM 1584 C C . CYS B 1 42 ? 10.469 7.977 3.764 1 95.38 42 CYS B C 1
ATOM 1586 O O . CYS B 1 42 ? 9.453 8.414 4.297 1 95.38 42 CYS B O 1
ATOM 1588 N N . LEU B 1 43 ? 10.57 6.781 3.283 1 95.75 43 LEU B N 1
ATOM 1589 C CA . LEU B 1 43 ? 9.414 5.895 3.314 1 95.75 43 LEU B CA 1
ATOM 1590 C C . LEU B 1 43 ? 9.68 4.68 4.199 1 95.75 43 LEU B C 1
ATOM 1592 O O . LEU B 1 43 ? 10.75 4.07 4.113 1 95.75 43 LEU B O 1
ATOM 1596 N N . ASP B 1 44 ? 8.758 4.414 5.02 1 94.88 44 ASP B N 1
ATOM 1597 C CA . ASP B 1 44 ? 8.844 3.219 5.852 1 94.88 44 ASP B CA 1
ATOM 1598 C C . ASP B 1 44 ? 7.875 2.143 5.375 1 94.88 44 ASP B C 1
ATOM 1600 O O . ASP B 1 44 ? 8.266 1.227 4.648 1 94.88 44 ASP B O 1
ATOM 1604 N N . VAL B 1 45 ? 6.617 2.398 5.637 1 96.19 45 VAL B N 1
ATOM 1605 C CA . VAL B 1 45 ? 5.609 1.397 5.297 1 96.19 45 VAL B CA 1
ATOM 1606 C C . VAL B 1 45 ? 4.352 2.086 4.777 1 96.19 45 VAL B C 1
ATOM 1608 O O . VAL B 1 45 ? 4.09 3.248 5.102 1 96.19 45 VAL B O 1
ATOM 1611 N N . GLY B 1 46 ? 3.682 1.4 3.865 1 97.06 46 GLY B N 1
ATOM 1612 C CA . GLY B 1 46 ? 2.312 1.726 3.496 1 97.06 46 GLY B CA 1
ATOM 1613 C C . GLY B 1 46 ? 1.325 0.626 3.836 1 97.06 46 GLY B C 1
ATOM 1614 O O . GLY B 1 46 ? 1.464 -0.507 3.369 1 97.06 46 GLY B O 1
ATOM 1615 N N . TYR B 1 47 ? 0.381 0.951 4.645 1 97.5 47 TYR B N 1
ATOM 1616 C CA . TYR B 1 47 ? -0.733 0.054 4.93 1 97.5 47 TYR B CA 1
ATOM 1617 C C . TYR B 1 47 ? -1.921 0.352 4.023 1 97.5 47 TYR B C 1
ATOM 1619 O O . TYR B 1 47 ? -2.617 1.353 4.211 1 97.5 47 TYR B O 1
ATOM 1627 N N . VAL B 1 48 ? -2.133 -0.528 3.123 1 97.5 48 VAL B N 1
ATOM 1628 C CA . VAL B 1 48 ? -3.359 -0.401 2.344 1 97.5 48 VAL B CA 1
ATOM 1629 C C . VAL B 1 48 ? -4.449 -1.28 2.949 1 97.5 48 VAL B C 1
ATOM 1631 O O . VAL B 1 48 ? -4.551 -2.467 2.625 1 97.5 48 VAL B O 1
ATOM 1634 N N . VAL B 1 49 ? -5.246 -0.71 3.779 1 96.62 49 VAL B N 1
ATOM 1635 C CA . VAL B 1 49 ? -6.281 -1.432 4.508 1 96.62 49 VAL B CA 1
ATOM 1636 C C . VAL B 1 49 ? -7.621 -1.276 3.791 1 96.62 49 VAL B C 1
ATOM 1638 O O . VAL B 1 49 ? -8.5 -0.541 4.254 1 96.62 49 VAL B O 1
ATOM 1641 N N . TYR B 1 50 ? -7.891 -2.092 2.85 1 90.25 50 TYR B N 1
ATOM 1642 C CA . TYR B 1 50 ? -9.008 -1.903 1.938 1 90.25 50 TYR B CA 1
ATOM 1643 C C . TYR B 1 50 ? -10.297 -2.469 2.529 1 90.25 50 TYR B C 1
ATOM 1645 O O . TYR B 1 50 ? -11.398 -2.115 2.096 1 90.25 50 TYR B O 1
ATOM 1653 N N . SER B 1 51 ? -10.203 -3.281 3.49 1 89.88 51 SER B N 1
ATOM 1654 C CA . SER B 1 51 ? -11.383 -3.842 4.137 1 89.88 51 SER B CA 1
ATOM 1655 C C . SER B 1 51 ? -11.547 -3.303 5.555 1 89.88 51 SER B C 1
ATOM 1657 O O . SER B 1 51 ? -10.57 -2.908 6.191 1 89.88 51 SER B O 1
ATOM 1659 N N . GLU B 1 52 ? -12.812 -3.355 5.977 1 92.62 52 GLU B N 1
ATOM 1660 C CA . GLU B 1 52 ? -13.094 -2.998 7.363 1 92.62 52 GLU B CA 1
ATOM 1661 C C . GLU B 1 52 ? -12.32 -3.885 8.328 1 92.62 52 GLU B C 1
ATOM 1663 O O . GLU B 1 52 ? -11.773 -3.398 9.32 1 92.62 52 GLU B O 1
ATOM 1668 N N . ALA B 1 53 ? -12.305 -5.129 8.039 1 93.38 53 ALA B N 1
ATOM 1669 C CA . ALA B 1 53 ? -11.602 -6.094 8.875 1 93.38 53 ALA B CA 1
ATOM 1670 C C . ALA B 1 53 ? -10.117 -5.758 8.961 1 93.38 53 ALA B C 1
ATOM 1672 O O . ALA B 1 53 ? -9.508 -5.879 10.031 1 93.38 53 ALA B O 1
ATOM 1673 N N . ALA B 1 54 ? -9.531 -5.375 7.906 1 93.94 54 ALA B N 1
ATOM 1674 C CA . ALA B 1 54 ? -8.109 -5.035 7.883 1 93.94 54 ALA B CA 1
ATOM 1675 C C . ALA B 1 54 ? -7.828 -3.793 8.719 1 93.94 54 ALA B C 1
ATOM 1677 O O . ALA B 1 54 ? -6.809 -3.721 9.414 1 93.94 54 ALA B O 1
ATOM 1678 N N . LYS B 1 55 ? -8.742 -2.771 8.641 1 96.25 55 LYS B N 1
ATOM 1679 C CA . LYS B 1 55 ? -8.578 -1.56 9.445 1 96.25 55 LYS B CA 1
ATOM 1680 C C . LYS B 1 55 ? -8.516 -1.889 10.93 1 96.25 55 LYS B C 1
ATOM 1682 O O . LYS B 1 55 ? -7.703 -1.32 11.664 1 96.25 55 LYS B O 1
ATOM 1687 N N . LYS B 1 56 ? -9.375 -2.775 11.289 1 97 56 LYS B N 1
ATOM 1688 C CA . LYS B 1 56 ? -9.445 -3.17 12.688 1 97 56 LYS B CA 1
ATOM 1689 C C . LYS B 1 56 ? -8.227 -3.996 13.094 1 97 56 LYS B C 1
ATOM 1691 O O . LYS B 1 56 ? -7.574 -3.705 14.094 1 97 56 LYS B O 1
ATOM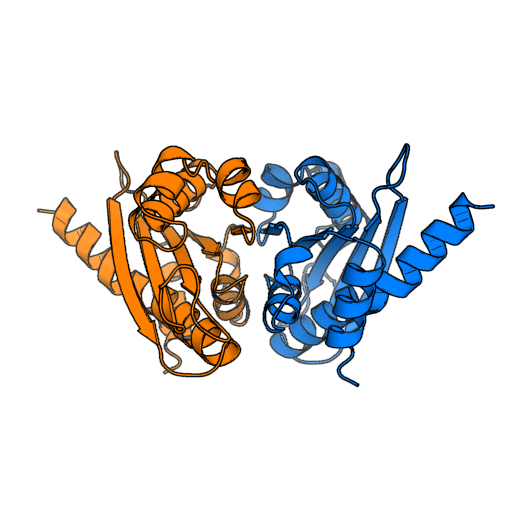 1696 N N . ARG B 1 57 ? -7.906 -4.938 12.312 1 94.5 57 ARG B N 1
ATOM 1697 C CA . ARG B 1 57 ? -6.859 -5.902 12.633 1 94.5 57 ARG B CA 1
ATOM 1698 C C . ARG B 1 57 ? -5.484 -5.238 12.602 1 94.5 57 ARG B C 1
ATOM 1700 O O . ARG B 1 57 ? -4.66 -5.477 13.492 1 94.5 57 ARG B O 1
ATOM 1707 N N . LEU B 1 58 ? -5.254 -4.391 11.719 1 94.75 58 LEU B N 1
ATOM 1708 C CA . LEU B 1 58 ? -3.893 -3.904 11.508 1 94.75 58 LEU B CA 1
ATOM 1709 C C . LEU B 1 58 ? -3.693 -2.547 12.172 1 94.75 58 LEU B C 1
ATOM 1711 O O . LEU B 1 58 ? -2.594 -2.232 12.633 1 94.75 58 LEU B O 1
ATOM 1715 N N . LEU B 1 59 ? -4.719 -1.779 12.148 1 97.06 59 LEU B N 1
ATOM 1716 C CA . LEU B 1 59 ? -4.512 -0.406 12.594 1 97.06 59 LEU B CA 1
ATOM 1717 C C . LEU B 1 59 ? -5.273 -0.132 13.883 1 97.06 59 LEU B C 1
ATOM 1719 O O . LEU B 1 59 ? -5.156 0.952 14.461 1 97.06 59 LEU B O 1
ATOM 1723 N N . GLY B 1 60 ? -6.062 -1.083 14.336 1 97.81 60 GLY B N 1
ATOM 1724 C CA . GLY B 1 60 ? -6.742 -0.948 15.617 1 97.81 60 GLY B CA 1
ATOM 1725 C C . GLY B 1 60 ? -7.945 -0.029 15.555 1 97.81 60 GLY B C 1
ATOM 1726 O O . GLY B 1 60 ? -8.336 0.559 16.562 1 97.81 60 GLY B O 1
ATOM 1727 N N . VAL B 1 61 ? -8.492 0.156 14.422 1 98.5 61 VAL B N 1
ATOM 1728 C CA . VAL B 1 61 ? -9.711 0.95 14.312 1 98.5 61 VAL B CA 1
ATOM 1729 C C . VAL B 1 61 ? -10.836 0.281 15.102 1 98.5 61 VAL B C 1
ATOM 1731 O O . VAL B 1 61 ? -11.078 -0.919 14.953 1 98.5 61 VAL B O 1
ATOM 1734 N N . LYS B 1 62 ? -11.484 1.063 15.883 1 98.56 62 LYS B N 1
ATOM 1735 C CA . LYS B 1 62 ? -12.492 0.508 16.781 1 98.56 62 LYS B CA 1
ATOM 1736 C C . LYS B 1 62 ? -13.812 0.267 16.062 1 98.56 62 LYS B C 1
ATOM 1738 O O . LYS B 1 62 ? -14.266 1.114 15.289 1 98.56 62 LYS B O 1
ATOM 1743 N N . GLN B 1 63 ? -14.383 -0.862 16.391 1 97.94 63 GLN B N 1
ATOM 1744 C CA . GLN B 1 63 ? -15.695 -1.178 15.844 1 97.94 63 GLN B CA 1
ATOM 1745 C C . GLN B 1 63 ? -16.719 -0.101 16.203 1 97.94 63 GLN B C 1
ATOM 1747 O O . GLN B 1 63 ? -17.578 0.237 15.391 1 97.94 63 GLN B O 1
ATOM 1752 N N . LYS B 1 64 ? -16.641 0.33 17.453 1 98.31 64 LYS B N 1
ATOM 1753 C CA . LYS B 1 64 ? -17.578 1.346 17.922 1 98.31 64 LYS B CA 1
ATOM 1754 C C . LYS B 1 64 ? -17.469 2.623 17.094 1 98.31 64 LYS B C 1
ATOM 1756 O O . LYS B 1 64 ? -18.469 3.293 16.844 1 98.31 64 LYS B O 1
ATOM 1761 N N . THR B 1 65 ? -16.266 3.006 16.719 1 98.44 65 THR B N 1
ATOM 1762 C CA . THR B 1 65 ? -16.047 4.195 15.906 1 98.44 65 THR B CA 1
ATOM 1763 C C . THR B 1 65 ? -16.703 4.039 14.531 1 98.44 65 THR B C 1
ATOM 1765 O O . THR B 1 65 ? -17.375 4.953 14.047 1 98.44 65 THR B O 1
ATOM 1768 N N . ILE B 1 66 ? -16.531 2.91 13.93 1 97.5 66 ILE B N 1
ATOM 1769 C CA . ILE B 1 66 ? -17.141 2.637 12.633 1 97.5 66 ILE B CA 1
ATOM 1770 C C . ILE B 1 66 ? -18.656 2.656 12.75 1 97.5 66 ILE B C 1
ATOM 1772 O O . ILE B 1 66 ? -19.344 3.23 11.898 1 97.5 66 ILE B O 1
ATOM 1776 N N . ALA B 1 67 ? -19.125 2.033 13.805 1 97.12 67 ALA B N 1
ATOM 1777 C CA . ALA B 1 67 ? -20.562 1.935 14.008 1 97.12 67 ALA B CA 1
ATOM 1778 C C . ALA B 1 67 ? -21.188 3.314 14.188 1 97.12 67 ALA B C 1
ATOM 1780 O O . ALA B 1 67 ? -22.281 3.584 13.656 1 97.12 67 ALA B O 1
ATOM 1781 N N . TYR B 1 68 ? -20.531 4.184 14.875 1 97.75 68 TYR B N 1
ATOM 1782 C CA . TYR B 1 68 ? -21.109 5.465 15.25 1 97.75 68 TYR B CA 1
ATOM 1783 C C . TYR B 1 68 ? -20.812 6.531 14.203 1 97.75 68 TYR B C 1
ATOM 1785 O O . TYR B 1 68 ? -21.656 7.383 13.922 1 97.75 68 TYR B O 1
ATOM 1793 N N . CYS B 1 69 ? -19.641 6.504 13.617 1 97.94 69 CYS B N 1
ATOM 1794 C CA . CYS B 1 69 ? -19.203 7.605 12.766 1 97.94 69 CYS B CA 1
ATOM 1795 C C . CYS B 1 69 ? -19.219 7.195 11.297 1 97.94 69 CYS B C 1
ATOM 1797 O O . CYS B 1 69 ? -19.172 8.047 10.406 1 97.94 69 CYS B O 1
ATOM 1799 N N . GLY B 1 70 ? -19.312 5.82 11.062 1 96.44 70 GLY B N 1
ATOM 1800 C CA . GLY B 1 70 ? -19.203 5.332 9.695 1 96.44 70 GLY B CA 1
ATOM 1801 C C . GLY B 1 70 ? -17.781 5.07 9.266 1 96.44 70 GLY B C 1
ATOM 1802 O O . GLY B 1 70 ? -16.844 5.652 9.828 1 96.44 70 GLY B O 1
ATOM 1803 N N . LEU B 1 71 ? -17.672 4.301 8.203 1 95.38 71 LEU B N 1
ATOM 1804 C CA . LEU B 1 71 ? -16.359 3.918 7.691 1 95.38 71 LEU B CA 1
ATOM 1805 C C . LEU B 1 71 ? -15.625 5.125 7.113 1 95.38 71 LEU B C 1
ATOM 1807 O O . LEU B 1 71 ? -14.391 5.203 7.184 1 95.38 71 LEU B O 1
ATOM 1811 N N . THR B 1 72 ? -16.375 5.984 6.488 1 97.44 72 THR B N 1
ATOM 1812 C CA . THR B 1 72 ? -15.844 7.223 5.926 1 97.44 72 THR B CA 1
ATOM 1813 C C . THR B 1 72 ? -16.062 8.391 6.887 1 97.44 72 THR B C 1
ATOM 1815 O O . THR B 1 72 ? -17.094 9.07 6.82 1 97.44 72 THR B O 1
ATOM 1818 N N . SER B 1 73 ? -15.086 8.602 7.715 1 98.5 73 SER B N 1
ATOM 1819 C CA . SER B 1 73 ? -15.148 9.672 8.711 1 98.5 73 SER B CA 1
ATOM 1820 C C . SER B 1 73 ? -13.75 10.102 9.148 1 98.5 73 SER B C 1
ATOM 1822 O O . SER B 1 73 ? -12.789 9.352 9 1 98.5 73 SER B O 1
ATOM 1824 N N . GLU B 1 74 ? -13.695 11.305 9.641 1 98.81 74 GLU B N 1
ATOM 1825 C CA . GLU B 1 74 ? -12.43 11.789 10.18 1 98.81 74 GLU B CA 1
ATOM 1826 C C . GLU B 1 74 ? -12 10.984 11.398 1 98.81 74 GLU B C 1
ATOM 1828 O O . GLU B 1 74 ? -10.812 10.773 11.633 1 98.81 74 GLU B O 1
ATOM 1833 N N . GLU B 1 75 ? -12.969 10.539 12.219 1 98.81 75 GLU B N 1
ATOM 1834 C CA . GLU B 1 75 ? -12.688 9.719 13.398 1 98.81 75 GLU B CA 1
ATOM 1835 C C . GLU B 1 75 ? -11.977 8.43 13.008 1 98.81 75 GLU B C 1
ATOM 1837 O O . GLU B 1 75 ? -10.984 8.047 13.641 1 98.81 75 GLU B O 1
ATOM 1842 N N . VAL B 1 76 ? -12.438 7.805 11.953 1 98.75 76 VAL B N 1
ATOM 1843 C CA . VAL B 1 76 ? -11.812 6.574 11.469 1 98.75 76 VAL B CA 1
ATOM 1844 C C . VAL B 1 76 ? -10.422 6.879 10.938 1 98.75 76 VAL B C 1
ATOM 1846 O O . VAL B 1 76 ? -9.461 6.168 11.25 1 98.75 76 VAL B O 1
ATOM 1849 N N . ALA B 1 77 ? -10.305 7.945 10.195 1 98.81 77 ALA B N 1
ATOM 1850 C CA . ALA B 1 77 ? -9 8.328 9.664 1 98.81 77 ALA B CA 1
ATOM 1851 C C . ALA B 1 77 ? -7.996 8.578 10.797 1 98.81 77 ALA B C 1
ATOM 1853 O O . ALA B 1 77 ? -6.836 8.172 10.703 1 98.81 77 ALA B O 1
ATOM 1854 N N . ARG B 1 78 ? -8.445 9.242 11.844 1 98.75 78 ARG B N 1
ATOM 1855 C CA . ARG B 1 78 ? -7.582 9.531 12.984 1 98.75 78 ARG B CA 1
ATOM 1856 C C . ARG B 1 78 ? -7.125 8.25 13.672 1 98.75 78 ARG B C 1
ATOM 1858 O O . ARG B 1 78 ? -5.957 8.125 14.055 1 98.75 78 ARG B O 1
ATOM 1865 N N . GLU B 1 79 ? -8.047 7.344 13.82 1 98.69 79 GLU B N 1
ATOM 1866 C CA . GLU B 1 79 ? -7.676 6.066 14.43 1 98.69 79 GLU B CA 1
ATOM 1867 C C . GLU B 1 79 ? -6.688 5.309 13.555 1 98.69 79 GLU B C 1
ATOM 1869 O O . GLU B 1 79 ? -5.812 4.605 14.062 1 98.69 79 GLU B O 1
ATOM 1874 N N . MET B 1 80 ? -6.855 5.453 12.234 1 98.69 80 MET B N 1
ATOM 1875 C CA . MET B 1 80 ? -5.902 4.832 11.32 1 98.69 80 MET B CA 1
ATOM 1876 C C . MET B 1 80 ? -4.504 5.414 11.516 1 98.69 80 MET B C 1
ATOM 1878 O O . MET B 1 80 ? -3.518 4.676 11.531 1 98.69 80 MET B O 1
ATOM 1882 N N . VAL B 1 81 ? -4.426 6.695 11.703 1 98.44 81 VAL B N 1
ATOM 1883 C CA . VAL B 1 81 ? -3.15 7.355 11.953 1 98.44 81 VAL B CA 1
ATOM 1884 C C . VAL B 1 81 ? -2.547 6.84 13.258 1 98.44 81 VAL B C 1
ATOM 1886 O O . VAL B 1 81 ? -1.365 6.492 13.305 1 98.44 81 VAL B O 1
ATOM 1889 N N . TRP B 1 82 ? -3.357 6.793 14.242 1 96.88 82 TRP B N 1
ATOM 1890 C CA . TRP B 1 82 ? -2.891 6.328 15.547 1 96.88 82 TRP B CA 1
ATOM 1891 C C . TRP B 1 82 ? -2.322 4.918 15.445 1 96.88 82 TRP B C 1
ATOM 1893 O O . TRP B 1 82 ? -1.239 4.641 15.969 1 96.88 82 TRP B O 1
ATOM 1903 N N . GLY B 1 83 ? -3.076 4.035 14.875 1 96.62 83 GLY B N 1
ATOM 1904 C CA . GLY B 1 83 ? -2.625 2.666 14.688 1 96.62 83 GLY B CA 1
ATOM 1905 C C . GLY B 1 83 ? -1.329 2.564 13.906 1 96.62 83 GLY B C 1
ATOM 1906 O O . GLY B 1 83 ? -0.437 1.796 14.273 1 96.62 83 GLY B O 1
ATOM 1907 N N . ALA B 1 84 ? -1.228 3.367 12.828 1 96.81 84 ALA B N 1
ATOM 1908 C CA . ALA B 1 84 ? -0.044 3.326 11.977 1 96.81 84 ALA B CA 1
ATOM 1909 C C . ALA B 1 84 ? 1.18 3.869 12.703 1 96.81 84 ALA B C 1
ATOM 1911 O O . ALA B 1 84 ? 2.289 3.355 12.539 1 96.81 84 ALA B O 1
ATOM 1912 N N . LEU B 1 85 ? 1.003 4.938 13.477 1 94.25 85 LEU B N 1
ATOM 1913 C CA . LEU B 1 85 ? 2.107 5.488 14.25 1 94.25 85 LEU B CA 1
ATOM 1914 C C . LEU B 1 85 ? 2.627 4.469 15.258 1 94.25 85 LEU B C 1
ATOM 1916 O O . LEU B 1 85 ? 3.836 4.363 15.477 1 94.25 85 LEU B O 1
ATOM 1920 N N . ARG B 1 86 ? 1.746 3.734 15.812 1 90.44 86 ARG B N 1
ATOM 1921 C CA . ARG B 1 86 ? 2.109 2.768 16.844 1 90.44 86 ARG B CA 1
ATOM 1922 C C . ARG B 1 86 ? 2.871 1.59 16.25 1 90.44 86 ARG B C 1
ATOM 1924 O O . ARG B 1 86 ? 3.713 0.985 16.906 1 90.44 86 ARG B O 1
ATOM 1931 N N . GLN B 1 87 ? 2.615 1.328 15.023 1 88.44 87 GLN B N 1
ATOM 1932 C CA . GLN B 1 87 ? 3.152 0.117 14.414 1 88.44 87 GLN B CA 1
ATOM 1933 C C . GLN B 1 87 ? 4.297 0.443 13.453 1 88.44 87 GLN B C 1
ATOM 1935 O O . GLN B 1 87 ? 4.645 -0.37 12.594 1 88.44 87 GLN B O 1
ATOM 1940 N N . SER B 1 88 ? 4.746 1.567 13.539 1 88.44 88 SER B N 1
ATOM 1941 C CA . SER B 1 88 ? 5.836 1.938 12.648 1 88.44 88 SER B CA 1
ATOM 1942 C C . SER B 1 88 ? 6.859 2.814 13.359 1 88.44 88 SER B C 1
ATOM 1944 O O . SER B 1 88 ? 6.602 3.314 14.453 1 88.44 88 SER B O 1
ATOM 1946 N N . ALA B 1 89 ? 7.977 2.939 12.789 1 85.06 89 ALA B N 1
ATOM 1947 C CA . ALA B 1 89 ? 9.008 3.842 13.297 1 85.06 89 ALA B CA 1
AT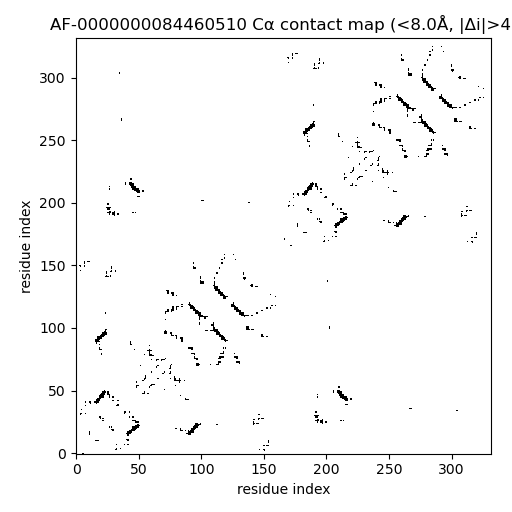OM 1948 C C . ALA B 1 89 ? 8.883 5.227 12.664 1 85.06 89 ALA B C 1
ATOM 1950 O O . ALA B 1 89 ? 9.727 6.098 12.891 1 85.06 89 ALA B O 1
ATOM 1951 N N . ALA B 1 90 ? 7.844 5.41 11.93 1 93.25 90 ALA B N 1
ATOM 1952 C CA . ALA B 1 90 ? 7.633 6.676 11.227 1 93.25 90 ALA B CA 1
ATOM 1953 C C . ALA B 1 90 ? 7.332 7.805 12.211 1 93.25 90 ALA B C 1
ATOM 1955 O O . ALA B 1 90 ? 6.801 7.566 13.297 1 93.25 90 ALA B O 1
ATOM 1956 N N . ASN B 1 91 ? 7.742 8.992 11.82 1 96.31 91 ASN B N 1
ATOM 1957 C CA . ASN B 1 91 ? 7.402 10.156 12.633 1 96.31 91 ASN B CA 1
ATOM 1958 C C . ASN B 1 91 ? 6.355 11.031 11.945 1 96.31 91 ASN B C 1
ATOM 1960 O O . ASN B 1 91 ? 5.961 12.07 12.477 1 96.31 91 ASN B O 1
ATOM 1964 N N . VAL B 1 92 ? 5.863 10.648 10.812 1 98.06 92 VAL B N 1
ATOM 1965 C CA . VAL B 1 92 ? 4.707 11.25 10.164 1 98.06 92 VAL B CA 1
ATOM 1966 C C . VAL B 1 92 ? 3.857 10.172 9.5 1 98.06 92 VAL B C 1
ATOM 1968 O O . VAL B 1 92 ? 4.395 9.219 8.922 1 98.06 92 VAL B O 1
ATOM 1971 N N . VAL B 1 93 ? 2.564 10.258 9.656 1 98.5 93 VAL B N 1
ATOM 1972 C CA . VAL B 1 93 ? 1.61 9.344 9.031 1 98.5 93 VAL B CA 1
ATOM 1973 C C . VAL B 1 93 ? 0.511 10.148 8.336 1 98.5 93 VAL B C 1
ATOM 1975 O O . VAL B 1 93 ? 0.061 11.172 8.852 1 98.5 93 VAL B O 1
ATOM 1978 N N . VAL B 1 94 ? 0.1 9.727 7.141 1 98.75 94 VAL B N 1
ATOM 1979 C CA . VAL B 1 94 ? -1.106 10.242 6.504 1 98.75 94 VAL B CA 1
ATOM 1980 C C . VAL B 1 94 ? -2.084 9.102 6.242 1 98.75 94 VAL B C 1
ATOM 1982 O O . VAL B 1 94 ? -1.678 8.008 5.844 1 98.75 94 VAL B O 1
ATOM 1985 N N . ALA B 1 95 ? -3.328 9.336 6.562 1 98.88 95 ALA B N 1
ATOM 1986 C CA . ALA B 1 95 ? -4.363 8.32 6.395 1 98.88 95 ALA B CA 1
ATOM 1987 C C . ALA B 1 95 ? -5.52 8.852 5.555 1 98.88 95 ALA B C 1
ATOM 1989 O O . ALA B 1 95 ? -5.816 10.047 5.578 1 98.88 95 ALA B O 1
ATOM 1990 N N . THR B 1 96 ? -6.137 7.945 4.781 1 98.81 96 THR B N 1
ATOM 1991 C CA . THR B 1 96 ? -7.301 8.312 3.984 1 98.81 96 THR B CA 1
ATOM 1992 C C . THR B 1 96 ? -8.383 7.238 4.074 1 98.81 96 THR B C 1
ATOM 1994 O O . THR B 1 96 ? -8.07 6.043 4.102 1 98.81 96 THR B O 1
ATOM 1997 N N . THR B 1 97 ? -9.57 7.617 4.223 1 98.56 97 THR B N 1
ATOM 1998 C CA . THR B 1 97 ? -10.773 6.828 3.986 1 98.56 97 THR B CA 1
ATOM 1999 C C . THR B 1 97 ? -11.805 7.648 3.221 1 98.56 97 THR B C 1
ATOM 2001 O O . THR B 1 97 ? -11.852 8.875 3.346 1 98.56 97 THR B O 1
ATOM 2004 N N . GLY B 1 98 ? -12.617 6.973 2.383 1 97.69 98 GLY B N 1
ATOM 2005 C CA . GLY B 1 98 ? -13.523 7.758 1.552 1 97.69 98 GLY B CA 1
ATOM 2006 C C . GLY B 1 98 ? -14.266 6.922 0.528 1 97.69 98 GLY B C 1
ATOM 2007 O O . GLY B 1 98 ? -14.242 5.691 0.589 1 97.69 98 GLY B O 1
ATOM 2008 N N . VAL B 1 99 ? -14.992 7.652 -0.303 1 97 99 VAL B N 1
ATOM 2009 C CA . VAL B 1 99 ? -15.789 7.066 -1.375 1 97 99 VAL B CA 1
ATOM 2010 C C . VAL B 1 99 ? -15.25 7.523 -2.729 1 97 99 VAL B C 1
ATOM 2012 O O . VAL B 1 99 ? -15.578 8.617 -3.195 1 97 99 VAL B O 1
ATOM 2015 N N . ALA B 1 100 ? -14.539 6.637 -3.34 1 95.44 100 ALA B N 1
ATOM 2016 C CA . ALA B 1 100 ? -13.945 6.973 -4.629 1 95.44 100 ALA B CA 1
ATOM 2017 C C . ALA B 1 100 ? -14.953 6.812 -5.762 1 95.44 100 ALA B C 1
ATOM 2019 O O . ALA B 1 100 ? -14.852 7.477 -6.797 1 95.44 100 ALA B O 1
ATOM 2020 N N . GLY B 1 101 ? -15.992 5.969 -5.5 1 94.75 101 GLY B N 1
ATOM 2021 C CA . GLY B 1 101 ? -16.984 5.703 -6.527 1 94.75 101 GLY B CA 1
ATOM 2022 C C . GLY B 1 101 ? -16.828 4.344 -7.18 1 94.75 101 GLY B C 1
ATOM 2023 O O . GLY B 1 101 ? -15.961 3.561 -6.785 1 94.75 101 GLY B O 1
ATOM 2024 N N . PRO B 1 102 ? -17.688 3.932 -8.18 1 95.06 102 PRO B N 1
ATOM 2025 C CA . PRO B 1 102 ? -18.766 4.785 -8.703 1 95.06 102 PRO B CA 1
ATOM 2026 C C . PRO B 1 102 ? -19.938 4.898 -7.75 1 95.06 102 PRO B C 1
ATOM 2028 O O . PRO B 1 102 ? -20.25 3.955 -7.016 1 95.06 102 PRO B O 1
ATOM 2031 N N . GLY B 1 103 ? -20.594 6.031 -7.785 1 94 103 GLY B N 1
ATOM 2032 C CA . GLY B 1 103 ? -21.797 6.238 -7.008 1 94 103 GLY B CA 1
ATOM 2033 C C . GLY B 1 103 ? -21.531 6.5 -5.535 1 94 103 GLY B C 1
ATOM 2034 O O . GLY B 1 103 ? -20.375 6.559 -5.117 1 94 103 GLY B O 1
ATOM 2035 N N . ALA B 1 104 ? -22.547 6.75 -4.781 1 94.81 104 ALA B N 1
ATOM 2036 C CA . ALA B 1 104 ? -22.469 7.016 -3.348 1 94.81 104 ALA B CA 1
ATOM 2037 C C . ALA B 1 104 ? -22.359 5.719 -2.555 1 94.81 104 ALA B C 1
ATOM 2039 O O . ALA B 1 104 ? -22.688 4.645 -3.061 1 94.81 104 ALA B O 1
ATOM 2040 N N . MET B 1 105 ? -21.812 5.84 -1.353 1 91.69 105 MET B N 1
ATOM 2041 C CA . MET B 1 105 ? -21.75 4.73 -0.406 1 91.69 105 MET B CA 1
ATOM 2042 C C . MET B 1 105 ? -22.219 5.168 0.978 1 91.69 105 MET B C 1
ATOM 2044 O O . MET B 1 105 ? -21.703 6.141 1.532 1 91.69 105 MET B O 1
ATOM 2048 N N . ASP B 1 106 ? -23.188 4.441 1.509 1 92.06 106 ASP B N 1
ATOM 2049 C CA . ASP B 1 106 ? -23.734 4.742 2.824 1 92.06 106 ASP B CA 1
ATOM 2050 C C . ASP B 1 106 ? -24.156 6.207 2.924 1 92.06 106 ASP B C 1
ATOM 2052 O O . ASP B 1 106 ? -23.859 6.875 3.916 1 92.06 106 ASP B O 1
ATOM 2056 N N . GLY B 1 107 ? -24.641 6.664 1.84 1 94.56 107 GLY B N 1
ATOM 2057 C CA . GLY B 1 107 ? -25.156 8.023 1.808 1 94.56 107 GLY B CA 1
ATOM 2058 C C . GLY B 1 107 ? -24.078 9.062 1.589 1 94.56 107 GLY B C 1
ATOM 2059 O O . GLY B 1 107 ? -24.375 10.258 1.461 1 94.56 107 GLY B O 1
ATOM 2060 N N . ILE B 1 108 ? -22.891 8.688 1.565 1 96.88 108 ILE B N 1
ATOM 2061 C CA . ILE B 1 108 ? -21.781 9.602 1.347 1 96.88 108 ILE B CA 1
ATOM 2062 C C . ILE B 1 108 ? -21.5 9.719 -0.149 1 96.88 108 ILE B C 1
ATOM 2064 O O . ILE B 1 108 ? -21.266 8.711 -0.821 1 96.88 108 ILE B O 1
ATOM 2068 N N . PRO B 1 109 ? -21.484 10.961 -0.646 1 97.44 109 PRO B N 1
ATOM 2069 C CA . PRO B 1 109 ? -21.297 11.125 -2.09 1 97.44 109 PRO B CA 1
ATOM 2070 C C . PRO B 1 109 ? -19.922 10.664 -2.574 1 97.44 109 PRO B C 1
ATOM 2072 O O . PRO B 1 109 ? -18.938 10.828 -1.861 1 97.44 109 PRO B O 1
ATOM 2075 N N . GLN B 1 110 ? -19.922 10.18 -3.816 1 97.5 110 GLN B N 1
ATOM 2076 C CA . GLN B 1 110 ? -18.656 9.914 -4.48 1 97.5 110 GLN B CA 1
ATOM 2077 C C . GLN B 1 110 ? -17.734 11.133 -4.426 1 97.5 110 GLN B C 1
ATOM 2079 O O . GLN B 1 110 ? -18.188 12.266 -4.598 1 97.5 110 GLN B O 1
ATOM 2084 N N . GLY B 1 111 ? -16.484 10.82 -4.176 1 98.31 111 GLY B N 1
ATOM 2085 C CA . GLY B 1 111 ? -15.5 11.891 -4.172 1 98.31 111 GLY B CA 1
ATOM 2086 C C . GLY B 1 111 ? -15.195 12.414 -2.783 1 98.31 111 GLY B C 1
ATOM 2087 O O . GLY B 1 111 ? -14.273 13.219 -2.605 1 98.31 111 GLY B O 1
ATOM 2088 N N . THR B 1 112 ? -15.875 11.922 -1.758 1 98.75 112 THR B N 1
ATOM 2089 C CA . THR B 1 112 ? -15.648 12.344 -0.381 1 98.75 112 THR B CA 1
ATOM 2090 C C . THR B 1 112 ? -14.492 11.562 0.237 1 98.75 112 THR B C 1
ATOM 2092 O O . THR B 1 112 ? -14.531 10.328 0.308 1 98.75 112 THR B O 1
ATOM 2095 N N . ILE B 1 113 ? -13.461 12.289 0.669 1 98.88 113 ILE B N 1
ATOM 2096 C CA . ILE B 1 113 ? -12.336 11.648 1.338 1 98.88 113 ILE B CA 1
ATOM 2097 C C . ILE B 1 113 ? -12.078 12.32 2.684 1 98.88 113 ILE B C 1
ATOM 2099 O O . ILE B 1 113 ? -12.039 13.555 2.77 1 98.88 113 ILE B O 1
ATOM 2103 N N . CYS B 1 114 ? -12.016 11.539 3.688 1 98.94 114 CYS B N 1
ATOM 2104 C CA . CYS B 1 114 ? -11.562 11.977 5 1 98.94 114 CYS B CA 1
ATOM 2105 C C . CYS B 1 114 ? -10.07 11.695 5.188 1 98.94 114 CYS B C 1
ATOM 2107 O O . CYS B 1 114 ? -9.617 10.578 4.938 1 98.94 114 CYS B O 1
ATOM 2109 N N . PHE B 1 115 ? -9.383 12.719 5.625 1 98.94 115 PHE B N 1
ATOM 2110 C CA . PHE B 1 115 ? -7.934 12.656 5.801 1 98.94 115 PHE B CA 1
ATOM 2111 C C . PHE B 1 115 ? -7.559 12.805 7.27 1 98.94 115 PHE B C 1
ATOM 2113 O O . PHE B 1 115 ? -8.273 13.461 8.031 1 98.94 115 PHE B O 1
ATOM 2120 N N . ALA B 1 116 ? -6.445 12.273 7.582 1 98.88 116 ALA B N 1
ATOM 2121 C CA . ALA B 1 116 ? -5.773 12.609 8.836 1 98.88 116 ALA B CA 1
ATOM 2122 C C . ALA B 1 116 ? -4.254 12.602 8.664 1 98.88 116 ALA B C 1
ATOM 2124 O O . ALA B 1 116 ? -3.711 11.758 7.941 1 98.88 116 ALA B O 1
ATOM 2125 N N . TRP B 1 117 ? -3.613 13.539 9.227 1 98.81 117 TRP B N 1
ATOM 2126 C CA . TRP B 1 117 ? -2.16 13.656 9.297 1 98.81 117 TRP B CA 1
ATOM 2127 C C . TRP B 1 117 ? -1.682 13.594 10.75 1 98.81 117 TRP B C 1
ATOM 2129 O O . TRP B 1 117 ? -2.143 14.359 11.594 1 98.81 117 TRP B O 1
ATOM 2139 N N . GLY B 1 118 ? -0.793 12.68 11 1 98.12 118 GLY B N 1
ATOM 2140 C CA . GLY B 1 118 ? -0.241 12.539 12.336 1 98.12 118 GLY B CA 1
ATOM 2141 C C . GLY B 1 118 ? 1.26 12.75 12.391 1 98.12 118 GLY B C 1
ATOM 2142 O O . GLY B 1 118 ? 1.984 12.312 11.492 1 98.12 118 GLY B O 1
ATOM 2143 N N . PHE B 1 119 ? 1.731 13.422 13.406 1 97.38 119 PHE B N 1
ATOM 2144 C CA . PHE B 1 119 ? 3.145 13.711 13.609 1 97.38 119 PHE B CA 1
ATOM 2145 C C . PHE B 1 119 ? 3.594 13.273 15 1 97.38 119 PHE B C 1
ATOM 2147 O O . PHE B 1 119 ? 2.951 13.609 16 1 97.38 119 PHE B O 1
ATOM 2154 N N . ARG B 1 120 ? 4.602 12.406 14.914 1 93.12 120 ARG B N 1
ATOM 2155 C CA . ARG B 1 120 ? 5.211 12.039 16.188 1 93.12 120 ARG B CA 1
ATOM 2156 C C . ARG B 1 120 ? 6.031 13.188 16.75 1 93.12 120 ARG B C 1
ATOM 2158 O O . ARG B 1 120 ? 7.035 13.594 16.172 1 93.12 120 ARG B O 1
ATOM 2165 N N . MET B 1 121 ? 5.551 13.688 17.781 1 84.38 121 MET B N 1
ATOM 2166 C CA . MET B 1 121 ? 6.254 14.742 18.5 1 84.38 121 MET B CA 1
ATOM 2167 C C . MET B 1 121 ? 6.754 14.227 19.844 1 84.38 121 MET B C 1
ATOM 2169 O O . MET B 1 121 ? 6.488 13.086 20.219 1 84.38 121 MET B O 1
ATOM 2173 N N . ASP B 1 122 ? 7.598 14.766 20.641 1 74.69 122 ASP B N 1
ATOM 2174 C CA . ASP B 1 122 ? 8.273 14.352 21.859 1 74.69 122 ASP B CA 1
ATOM 2175 C C . ASP B 1 122 ? 7.352 13.516 22.75 1 74.69 122 ASP B C 1
ATOM 2177 O O . ASP B 1 122 ? 7.703 12.414 23.156 1 74.69 122 ASP B O 1
ATOM 2181 N N . LYS B 1 123 ? 6.227 13.789 23.141 1 73.25 123 LYS B N 1
ATOM 2182 C CA . LYS B 1 123 ? 5.445 13.039 24.125 1 73.25 123 LYS B CA 1
ATOM 2183 C C . LYS B 1 123 ? 4.203 12.422 23.484 1 73.25 123 LYS B C 1
ATOM 2185 O O . LYS B 1 123 ? 3.955 11.227 23.625 1 73.25 123 LYS B O 1
ATOM 2190 N N . THR B 1 124 ? 3.441 13.164 22.797 1 84.19 124 THR B N 1
ATOM 2191 C CA . THR B 1 124 ? 2.172 12.719 22.234 1 84.19 124 THR B CA 1
ATOM 2192 C C . THR B 1 124 ? 2.061 13.117 20.766 1 84.19 124 THR B C 1
ATOM 2194 O O . THR B 1 124 ? 2.445 14.227 2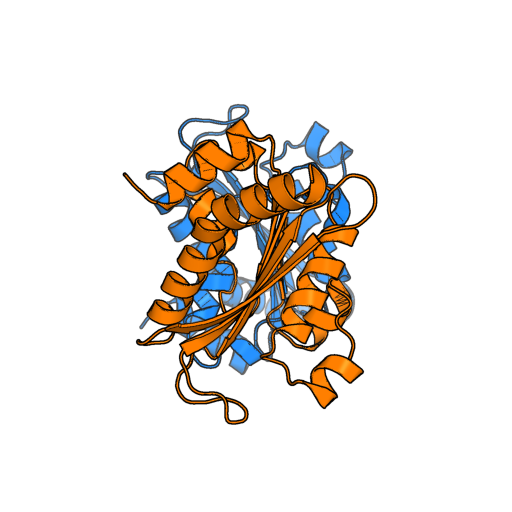0.375 1 84.19 124 THR B O 1
ATOM 2197 N N . PRO B 1 125 ? 1.515 12.211 20 1 91.19 125 PRO B N 1
ATOM 2198 C CA . PRO B 1 125 ? 1.326 12.594 18.609 1 91.19 125 PRO B CA 1
ATOM 2199 C C . PRO B 1 125 ? 0.277 13.688 18.422 1 91.19 125 PRO B C 1
ATOM 2201 O O . PRO B 1 125 ? -0.67 13.773 19.203 1 91.19 125 PRO B O 1
ATOM 2204 N N . VAL B 1 126 ? 0.531 14.531 17.5 1 95.56 126 VAL B N 1
ATOM 2205 C CA . VAL B 1 126 ? -0.441 15.531 17.078 1 95.56 126 VAL B CA 1
ATOM 2206 C C . VAL B 1 126 ? -1.102 15.086 15.773 1 95.56 126 VAL B C 1
ATOM 2208 O O . VAL B 1 126 ? -0.417 14.688 14.828 1 95.56 126 VAL B O 1
ATOM 2211 N N . ILE B 1 127 ? -2.426 15.125 15.82 1 97.5 127 ILE B N 1
ATOM 2212 C CA . ILE B 1 127 ? -3.152 14.656 14.648 1 97.5 127 ILE B CA 1
ATOM 2213 C C . ILE B 1 127 ? -4.09 15.75 14.148 1 97.5 127 ILE B C 1
ATOM 2215 O O . ILE B 1 127 ? -4.84 16.344 14.93 1 97.5 127 ILE B O 1
ATOM 2219 N N . TYR B 1 128 ? -3.992 16.047 12.836 1 98.38 128 TYR B N 1
ATOM 2220 C CA . TYR B 1 128 ? -4.93 16.906 12.125 1 98.38 128 TYR B CA 1
ATOM 2221 C C . TYR B 1 128 ? -5.809 16.094 11.18 1 98.38 128 TYR B C 1
ATOM 2223 O O . TYR B 1 128 ? -5.379 15.078 10.648 1 98.38 128 TYR B O 1
ATOM 2231 N N . SER B 1 129 ? -7.047 16.484 11.016 1 98.75 129 SER B N 1
ATOM 2232 C CA . SER B 1 129 ? -7.918 15.781 10.086 1 98.75 129 SER B CA 1
ATOM 2233 C C . SER B 1 129 ? -8.812 16.75 9.32 1 98.75 129 SER B C 1
ATOM 2235 O O . SER B 1 129 ? -9.039 17.875 9.766 1 98.75 129 SER B O 1
ATOM 2237 N N . GLN B 1 130 ? -9.188 16.328 8.117 1 98.56 130 GLN B N 1
ATOM 2238 C CA . GLN B 1 130 ? -10.055 17.109 7.234 1 98.56 130 GLN B CA 1
ATOM 2239 C C . GLN B 1 130 ? -10.852 16.203 6.305 1 98.56 130 GLN B C 1
ATOM 2241 O O . GLN B 1 130 ? -10.414 15.094 5.988 1 98.56 130 GLN B O 1
ATOM 2246 N N . THR B 1 131 ? -12.031 16.719 5.965 1 98.75 131 THR B N 1
ATOM 2247 C CA . THR B 1 131 ? -12.812 16.094 4.906 1 98.75 131 THR B CA 1
ATOM 2248 C C . THR B 1 131 ? -12.844 16.984 3.662 1 98.75 131 THR B C 1
ATOM 2250 O O . THR B 1 131 ? -13.047 18.188 3.766 1 98.75 131 THR B O 1
ATOM 2253 N N . ARG B 1 132 ? -12.57 16.375 2.521 1 98.69 132 ARG B N 1
ATOM 2254 C CA . ARG B 1 132 ? -12.602 17.094 1.253 1 98.69 132 ARG B CA 1
ATOM 2255 C C . ARG B 1 132 ? -13.398 16.328 0.206 1 98.69 132 ARG B C 1
ATOM 2257 O O . ARG B 1 132 ? -13.555 15.109 0.305 1 98.69 132 ARG B O 1
ATOM 2264 N N . HIS B 1 133 ? -13.938 17.078 -0.732 1 98.56 133 HIS B N 1
ATOM 2265 C CA . HIS B 1 133 ? -14.656 16.516 -1.862 1 98.56 133 HIS B CA 1
ATOM 2266 C C . HIS B 1 133 ? -13.906 16.75 -3.17 1 98.56 133 HIS B C 1
ATOM 2268 O O . HIS B 1 133 ? -13.523 17.875 -3.473 1 98.56 133 HIS B O 1
ATOM 2274 N N . PHE B 1 134 ? -13.734 15.656 -3.932 1 98.44 134 PHE B N 1
ATOM 2275 C CA . PHE B 1 134 ? -13.055 15.719 -5.219 1 98.44 134 PHE B CA 1
ATOM 2276 C C . PHE B 1 134 ? -13.977 15.258 -6.344 1 98.44 134 PHE B C 1
ATOM 2278 O O . PHE B 1 134 ? -14.422 14.109 -6.352 1 98.44 134 PHE B O 1
ATOM 2285 N N . PRO B 1 135 ? -14.211 16.141 -7.289 1 96.5 135 PRO B N 1
ATOM 2286 C CA . PRO B 1 135 ? -15.023 15.703 -8.422 1 96.5 135 PRO B CA 1
ATOM 2287 C C . PRO B 1 135 ? -14.273 14.734 -9.344 1 96.5 135 PRO B C 1
ATOM 2289 O O . PRO B 1 135 ? -13.047 14.758 -9.398 1 96.5 135 PRO B O 1
ATOM 2292 N N . GLY B 1 136 ? -15.039 13.898 -10.086 1 95.81 136 GLY B N 1
ATOM 2293 C CA . GLY B 1 136 ? -14.453 13.023 -11.086 1 95.81 136 GLY B CA 1
ATOM 2294 C C . GLY B 1 136 ? -14.82 11.562 -10.891 1 95.81 136 GLY B C 1
ATOM 2295 O O . GLY B 1 136 ? -15.68 11.242 -10.07 1 95.81 136 GLY B O 1
ATOM 2296 N N . ASN B 1 137 ? -14.188 10.758 -11.773 1 95.94 137 ASN B N 1
ATOM 2297 C CA . ASN B 1 137 ? -14.398 9.32 -11.656 1 95.94 137 ASN B CA 1
ATOM 2298 C C . ASN B 1 137 ? -13.492 8.711 -10.586 1 95.94 137 ASN B C 1
ATOM 2300 O O . ASN B 1 137 ? -12.664 9.406 -10.008 1 95.94 137 ASN B O 1
ATOM 2304 N N . ARG B 1 138 ? -13.656 7.492 -10.305 1 95.94 138 ARG B N 1
ATOM 2305 C CA . ARG B 1 138 ? -12.969 6.766 -9.242 1 95.94 138 ARG B CA 1
ATOM 2306 C C . ARG B 1 138 ? -11.461 7.023 -9.289 1 95.94 138 ARG B C 1
ATOM 2308 O O . ARG B 1 138 ? -10.875 7.465 -8.297 1 95.94 138 ARG B O 1
ATOM 2315 N N . SER B 1 139 ? -10.828 6.777 -10.43 1 95 139 SER B N 1
ATOM 2316 C CA . SER B 1 139 ? -9.391 6.941 -10.57 1 95 139 SER B CA 1
ATOM 2317 C C . SER B 1 139 ? -8.969 8.383 -10.328 1 95 139 SER B C 1
ATOM 2319 O O . SER B 1 139 ? -7.922 8.641 -9.727 1 95 139 SER B O 1
ATOM 2321 N N . GLY B 1 140 ? -9.773 9.297 -10.852 1 96.31 140 GLY B N 1
ATOM 2322 C CA . GLY B 1 140 ? -9.5 10.703 -10.609 1 96.31 140 GLY B CA 1
ATOM 2323 C C . GLY B 1 140 ? -9.555 11.078 -9.141 1 96.31 140 GLY B C 1
ATOM 2324 O O . GLY B 1 140 ? -8.688 11.797 -8.641 1 96.31 140 GLY B O 1
ATOM 2325 N N . VAL B 1 141 ? -10.547 10.617 -8.422 1 97.56 141 VAL B N 1
ATOM 2326 C CA . VAL B 1 141 ? -10.719 10.875 -7 1 97.56 141 VAL B CA 1
ATOM 2327 C C . VAL B 1 141 ? -9.539 10.305 -6.223 1 97.56 141 VAL B C 1
ATOM 2329 O O . VAL B 1 141 ? -8.984 10.969 -5.344 1 97.56 141 VAL B O 1
ATOM 2332 N N . GLN B 1 142 ? -9.125 9.102 -6.547 1 97.81 142 GLN B N 1
ATOM 2333 C CA . GLN B 1 142 ? -7.988 8.461 -5.895 1 97.81 142 GLN B CA 1
ATOM 2334 C C . GLN B 1 142 ? -6.711 9.281 -6.078 1 97.81 142 GLN B C 1
ATOM 2336 O O . GLN B 1 142 ? -5.957 9.492 -5.129 1 97.81 142 GLN B O 1
ATOM 2341 N N . THR B 1 143 ? -6.488 9.727 -7.285 1 96.75 143 THR B N 1
ATOM 2342 C CA . THR B 1 143 ? -5.27 10.453 -7.613 1 96.75 143 THR B CA 1
ATOM 2343 C C . THR B 1 143 ? -5.25 11.82 -6.93 1 96.75 143 THR B C 1
ATOM 2345 O O . THR B 1 143 ? -4.254 12.195 -6.305 1 96.75 143 THR B O 1
ATOM 2348 N N . ARG B 1 144 ? -6.324 12.531 -7.047 1 97.94 144 ARG B N 1
ATOM 2349 C CA . ARG B 1 144 ? -6.395 13.852 -6.434 1 97.94 144 ARG B CA 1
ATOM 2350 C C . ARG B 1 144 ? -6.336 13.75 -4.91 1 97.94 144 ARG B C 1
ATOM 2352 O O . ARG B 1 144 ? -5.707 14.578 -4.254 1 97.94 144 ARG B O 1
ATOM 2359 N N . GLY B 1 145 ? -7.027 12.766 -4.34 1 98.31 145 GLY B N 1
ATOM 2360 C CA . GLY B 1 145 ? -6.941 12.516 -2.91 1 98.31 145 GLY B CA 1
ATOM 2361 C C . GLY B 1 145 ? -5.527 12.227 -2.438 1 98.31 145 GLY B C 1
ATOM 2362 O O . GLY B 1 145 ? -5.086 12.75 -1.415 1 98.31 145 GLY B O 1
ATOM 2363 N N . ALA B 1 146 ? -4.852 11.406 -3.188 1 98.56 146 ALA B N 1
ATOM 2364 C CA . ALA B 1 146 ? -3.477 11.055 -2.844 1 98.56 146 ALA B CA 1
ATOM 2365 C C . ALA B 1 146 ? -2.57 12.281 -2.875 1 98.56 146 ALA B C 1
ATOM 2367 O O . ALA B 1 146 ? -1.751 12.477 -1.975 1 98.56 146 ALA B O 1
ATOM 2368 N N . GLU B 1 147 ? -2.693 13.055 -3.912 1 98.25 147 GLU B N 1
ATOM 2369 C CA . GLU B 1 147 ? -1.901 14.273 -4.027 1 98.25 147 GLU B CA 1
ATOM 2370 C C . GLU B 1 147 ? -2.186 15.227 -2.869 1 98.25 147 GLU B C 1
ATOM 2372 O O . GLU B 1 147 ? -1.261 15.805 -2.295 1 98.25 147 GLU B O 1
ATOM 2377 N N . TYR B 1 148 ? -3.477 15.383 -2.574 1 98.62 148 TYR B N 1
ATOM 2378 C CA . TYR B 1 148 ? -3.887 16.25 -1.476 1 98.62 148 TYR B CA 1
ATOM 2379 C C . TYR B 1 148 ? -3.273 15.789 -0.158 1 98.62 148 TYR B C 1
ATOM 2381 O O . TYR B 1 148 ? -2.781 16.609 0.624 1 98.62 148 TYR B O 1
ATOM 2389 N N . ALA B 1 149 ? -3.311 14.508 0.091 1 98.75 149 ALA B N 1
ATOM 2390 C CA . ALA B 1 149 ? -2.744 13.93 1.307 1 98.75 149 ALA B CA 1
ATOM 2391 C C . ALA B 1 149 ? -1.269 14.289 1.45 1 98.75 149 ALA B C 1
ATOM 2393 O O . ALA B 1 149 ? -0.811 14.633 2.543 1 98.75 149 ALA B O 1
ATOM 2394 N N . LEU B 1 150 ? -0.532 14.242 0.382 1 98.69 150 LEU B N 1
ATOM 2395 C CA . LEU B 1 150 ? 0.91 14.469 0.403 1 98.69 150 LEU B CA 1
ATOM 2396 C C . LEU B 1 150 ? 1.228 15.953 0.553 1 98.69 150 LEU B C 1
ATOM 2398 O O . LEU B 1 150 ? 2.041 16.344 1.396 1 98.69 150 LEU B O 1
ATOM 2402 N N . VAL B 1 151 ? 0.578 16.797 -0.248 1 98.44 151 VAL B N 1
ATOM 2403 C CA . VAL B 1 151 ? 0.967 18.203 -0.34 1 98.44 151 VAL B CA 1
ATOM 2404 C C . VAL B 1 151 ? 0.611 18.922 0.958 1 98.44 151 VAL B C 1
ATOM 2406 O O . VAL B 1 151 ? 1.115 20.016 1.227 1 98.44 151 VAL B O 1
ATOM 2409 N N . HIS B 1 152 ? -0.169 18.328 1.786 1 98.62 152 HIS B N 1
ATOM 2410 C CA . HIS B 1 152 ? -0.574 18.984 3.018 1 98.62 152 HIS B CA 1
ATOM 2411 C C . HIS B 1 152 ? 0.279 18.531 4.199 1 98.62 152 HIS B C 1
ATOM 2413 O O . HIS B 1 152 ? 0.104 19.016 5.32 1 98.62 152 HIS B O 1
ATOM 2419 N N . ILE B 1 153 ? 1.217 17.688 4.004 1 98.56 153 ILE B N 1
ATOM 2420 C CA . ILE B 1 153 ? 2.135 17.281 5.062 1 98.56 153 ILE B CA 1
ATOM 2421 C C . ILE B 1 153 ? 2.947 18.5 5.531 1 98.56 153 ILE B C 1
ATOM 2423 O O . ILE B 1 153 ? 2.971 18.812 6.723 1 98.56 153 ILE B O 1
ATOM 2427 N N . PRO B 1 154 ? 3.592 19.25 4.582 1 98.38 154 PRO B N 1
ATOM 2428 C CA . PRO B 1 154 ? 4.441 20.344 5.039 1 98.38 154 PRO B CA 1
ATOM 2429 C C . PRO B 1 154 ? 3.668 21.391 5.84 1 98.38 154 PRO B C 1
ATOM 2431 O O . PRO B 1 154 ? 4.066 21.75 6.953 1 98.38 154 PRO B O 1
ATOM 2434 N N . PRO B 1 155 ? 2.557 21.906 5.352 1 98.12 155 PRO B N 1
ATOM 2435 C CA . PRO B 1 155 ? 1.873 22.938 6.137 1 98.12 155 PRO B CA 1
ATOM 2436 C C . PRO B 1 155 ? 1.39 22.422 7.492 1 98.12 155 PRO B C 1
ATOM 2438 O O . PRO B 1 155 ? 1.445 23.141 8.484 1 98.12 155 PRO B O 1
ATOM 2441 N N . PHE B 1 156 ? 0.912 21.188 7.617 1 98 156 PHE B N 1
ATOM 2442 C CA . PHE B 1 156 ? 0.467 20.672 8.906 1 98 156 PHE B CA 1
ATOM 2443 C C . PHE B 1 156 ? 1.653 20.438 9.828 1 98 156 PHE B C 1
ATOM 2445 O O . PHE B 1 156 ? 1.543 20.609 11.047 1 98 156 PHE B O 1
ATOM 2452 N N . HIS B 1 157 ? 2.766 19.969 9.289 1 97.44 157 HIS B N 1
ATOM 2453 C CA . HIS B 1 157 ? 3.965 19.812 10.102 1 97.44 157 HIS B CA 1
ATOM 2454 C C . HIS B 1 157 ? 4.43 21.141 10.68 1 97.44 157 HIS B C 1
ATOM 2456 O O . HIS B 1 157 ? 4.793 21.219 11.859 1 97.44 157 HIS B O 1
ATOM 2462 N N . GLN B 1 158 ? 4.438 22.188 9.812 1 97 158 GLN B N 1
ATOM 2463 C CA . GLN B 1 158 ? 4.828 23.516 10.258 1 97 158 GLN B CA 1
ATOM 2464 C C . GLN B 1 158 ? 3.898 24.031 11.352 1 97 158 GLN B C 1
ATOM 2466 O O . GLN B 1 158 ? 4.348 24.656 12.32 1 97 158 GLN B O 1
ATOM 2471 N N . ARG B 1 159 ? 2.645 23.781 11.141 1 95.88 159 ARG B N 1
ATOM 2472 C CA . ARG B 1 159 ? 1.679 24.156 12.172 1 95.88 159 ARG B CA 1
ATOM 2473 C C . ARG B 1 159 ? 1.984 23.453 13.492 1 95.88 159 ARG B C 1
ATOM 2475 O O . ARG B 1 159 ? 1.915 24.078 14.555 1 95.88 159 ARG B O 1
ATOM 2482 N N . CYS B 1 160 ? 2.248 22.203 13.367 1 93.5 160 CYS B N 1
ATOM 2483 C CA . CYS B 1 160 ? 2.572 21.406 14.547 1 93.5 160 CYS B CA 1
ATOM 2484 C C . CYS B 1 160 ? 3.781 21.969 15.273 1 93.5 160 CYS B C 1
ATOM 2486 O O . CYS B 1 160 ? 3.781 22.078 16.5 1 93.5 160 CYS B O 1
ATOM 2488 N N . LEU B 1 161 ? 4.824 22.391 14.578 1 91.75 161 LEU B N 1
ATOM 2489 C CA . LEU B 1 161 ? 6.035 22.953 15.156 1 91.75 161 LEU B CA 1
ATOM 2490 C C . LEU B 1 161 ? 5.746 24.281 15.844 1 91.75 161 LEU B C 1
ATOM 2492 O O . LEU B 1 161 ? 6.293 24.562 16.906 1 91.75 161 LEU B O 1
ATOM 2496 N N . HIS B 1 162 ? 4.898 25.016 15.219 1 90.44 162 HIS B N 1
ATOM 2497 C CA . HIS B 1 162 ? 4.555 26.312 15.766 1 90.44 162 HIS B CA 1
ATOM 2498 C C . HIS B 1 162 ? 3.727 26.188 17.031 1 90.44 162 HIS B C 1
ATOM 2500 O O . HIS B 1 162 ? 3.908 26.953 17.984 1 90.44 162 HIS B O 1
ATOM 2506 N N . GLU B 1 163 ? 2.807 25.281 16.984 1 86.12 163 GLU B N 1
ATOM 2507 C CA . GLU B 1 163 ? 1.923 25.109 18.141 1 86.12 163 GLU B CA 1
ATOM 2508 C C . GLU B 1 163 ? 2.682 24.531 19.3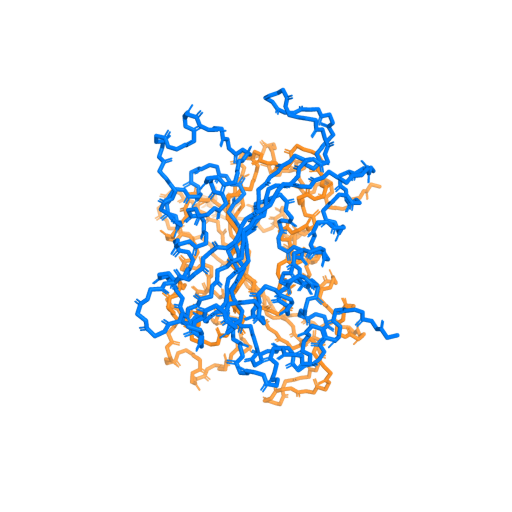28 1 86.12 163 GLU B C 1
ATOM 2510 O O . GLU B 1 163 ? 2.303 24.75 20.484 1 86.12 163 GLU B O 1
ATOM 2515 N N . ARG B 1 164 ? 3.666 23.828 19.109 1 79.38 164 ARG B N 1
ATOM 2516 C CA . ARG B 1 164 ? 4.43 23.219 20.203 1 79.38 164 ARG B CA 1
ATOM 2517 C C . ARG B 1 164 ? 5.508 24.172 20.703 1 79.38 164 ARG B C 1
ATOM 2519 O O . ARG B 1 164 ? 5.93 24.078 21.859 1 79.38 164 ARG B O 1
ATOM 2526 N N . SER B 1 165 ? 6.066 24.906 19.781 1 69.38 165 SER B N 1
ATOM 2527 C CA . SER B 1 165 ? 7.023 25.906 20.219 1 69.38 165 SER B CA 1
ATOM 2528 C C . SER B 1 165 ? 6.336 27.031 21 1 69.38 165 SER B C 1
ATOM 2530 O O . SER B 1 165 ? 6.988 27.766 21.734 1 69.38 165 SER B O 1
ATOM 2532 N N . ALA B 1 166 ? 5.043 27.141 20.859 1 59.72 166 ALA B N 1
ATOM 2533 C CA . ALA B 1 166 ? 4.324 28.156 21.625 1 59.72 166 ALA B CA 1
ATOM 2534 C C . ALA B 1 166 ? 3.939 27.625 23.016 1 59.72 166 ALA B C 1
ATOM 2536 O O . ALA B 1 166 ? 3.633 26.438 23.156 1 59.72 166 ALA B O 1
#

Foldseek 3Di:
DPLLVVLLVLCVVVVFAEEEAEALLQCLQVVVQVVDPPSVSRYDYYHHQNDPVSLCVQQNQDPVCCVPANQAHLSSQVSSQNSRVVVTPGQKYKYKDDALDDADDPPHGHQKIKMKMWGRDDPDIDMDIDIDGDDDHSNRSSNVVSSVRRSCRVVVVVVVVVVVVD/DPLLVVLLVLCVVVVFAEEEAEALLQCLQVVVNVVDPPSVSRYDYYHHQNDPVSLCVQQNQDPVCCVPANQAHLSSQVSSQNSRVVVTPGQKYKYKDDALDDADDPPHGHQKMKMKMWGRDDPDIDMDIDIDGDDDHSNRSSNVVSSVRRSCRVVVVVVVVVVVVD

Radius of gyration: 18.89 Å; Cα contacts (8 Å, |Δi|>4): 768; chains: 2; bounding box: 50×63×47 Å

pLDDT: mean 95.09, std 6.54, range [48.09, 98.94]

Organism: NCBI:txid458

Secondary structure (DSSP, 8-state):
--HHHHHHHHHHHTT--EEEEESTTTTHHHHHHHTSTTGGGGEEEEEEE-SHHHHHHHH---HHHHHHH-SSSHHHHHHHHHHHHHTSS-SEEEEEEE--SSS-BTTBPTTEEEEEEEE--SSS-EEEEEEEE--S-HHHHHHHHHHHHHHTHHHHHHHHHHHHH-/--HHHHHHHHHHHTT--EEEEESTTTTHHHHHHHTSTTGGGGEEEEEEE-SHHHHHHHH---HHHHHHH-SSSHHHHHHHHHHHHHTSS-SEEEEEEE--SSS-BTTBPTTEEEEEEEE--SSS-EEEEEEEE--S-HHHHHHHHHHHHHHTHHHHHHHHHHHHH-